Protein AF-A0A3A4NVT9-F1 (afdb_monomer)

Foldseek 3Di:
DQDDLLLLVLLLLLLLLLLQLLPQDDPCNLVVPSLVSNLVSCVVQPPQLSVLSVLLNVLVVVDDSVRSNVLSCQQDPDPPDHLQPQFQCLQPPPVNDRCDPLLVVLQVLCVVVVDHDDPPDPHGSRGNSNLSNVLSVLSVQLSVCVVVVNVVSNLVSLVSSLVSLVPRPVVCLVVSLVSQVVRDPRSNSNSSSSSVNSNSVSSSVVSCVVNPDDPDDPDPDDD

Structure (mmCIF, N/CA/C/O backbone):
data_AF-A0A3A4NVT9-F1
#
_entry.id   AF-A0A3A4NVT9-F1
#
loop_
_atom_site.group_PDB
_atom_site.id
_atom_site.type_symbol
_atom_site.label_atom_id
_atom_site.label_alt_id
_atom_site.label_comp_id
_atom_site.label_asym_id
_atom_site.label_entity_id
_atom_site.label_seq_id
_atom_site.pdbx_PDB_ins_code
_atom_site.Cartn_x
_atom_site.Cartn_y
_atom_site.Cartn_z
_atom_site.occupancy
_atom_site.B_iso_or_equiv
_atom_site.auth_seq_id
_atom_site.auth_comp_id
_atom_site.auth_asym_id
_atom_site.auth_atom_id
_atom_site.pdbx_PDB_model_num
ATOM 1 N N . MET A 1 1 ? -9.764 11.488 23.195 1.00 44.78 1 MET A N 1
ATOM 2 C CA . MET A 1 1 ? -8.827 11.863 22.120 1.00 44.78 1 MET A CA 1
ATOM 3 C C . MET A 1 1 ? -9.630 11.821 20.834 1.00 44.78 1 MET A C 1
ATOM 5 O O . MET A 1 1 ? -10.075 10.748 20.455 1.00 44.78 1 MET A O 1
ATOM 9 N N . THR A 1 2 ? -10.000 12.980 20.296 1.00 48.31 2 THR A N 1
ATOM 10 C CA . THR A 1 2 ? -10.946 13.082 19.176 1.00 48.31 2 THR A CA 1
ATOM 11 C C . THR A 1 2 ? -10.219 12.688 17.898 1.00 48.31 2 THR A C 1
ATOM 13 O O . THR A 1 2 ? -9.200 13.296 17.579 1.00 48.31 2 THR A O 1
ATOM 16 N N . GLN A 1 3 ? -10.683 11.650 17.205 1.00 56.09 3 GLN A N 1
ATOM 17 C CA . GLN A 1 3 ? -10.125 11.312 15.900 1.00 56.09 3 GLN A CA 1
ATOM 18 C C . GLN A 1 3 ? -10.516 12.405 14.909 1.00 56.09 3 GLN A C 1
ATOM 20 O O . GLN A 1 3 ? -11.696 12.725 14.788 1.00 56.09 3 GLN A O 1
ATOM 25 N N . ASP A 1 4 ? -9.520 13.018 14.273 1.00 64.81 4 ASP A N 1
ATOM 26 C CA . ASP A 1 4 ? -9.722 14.071 13.284 1.00 64.81 4 ASP A CA 1
ATOM 27 C C . ASP A 1 4 ? -10.373 13.463 12.028 1.00 64.81 4 ASP A C 1
ATOM 29 O O . ASP A 1 4 ? -9.726 12.654 11.352 1.00 64.81 4 ASP A O 1
ATOM 33 N N . PRO A 1 5 ? -11.633 13.815 11.702 1.00 60.84 5 PRO A N 1
ATOM 34 C CA . PRO A 1 5 ? -12.338 13.253 10.553 1.00 60.84 5 PRO A CA 1
ATOM 35 C C . PRO A 1 5 ? -11.595 13.481 9.233 1.00 60.84 5 PRO A C 1
ATOM 37 O O . PRO A 1 5 ? -11.700 12.649 8.333 1.00 60.84 5 PRO A O 1
ATOM 40 N N . SER A 1 6 ? -10.814 14.566 9.127 1.00 71.06 6 SER A N 1
ATOM 41 C CA . SER A 1 6 ? -10.012 14.854 7.936 1.00 71.06 6 SER A CA 1
ATOM 42 C C . SER A 1 6 ? -8.910 13.810 7.742 1.00 71.06 6 SER A C 1
ATOM 44 O O . SER A 1 6 ? -8.786 13.251 6.658 1.00 71.06 6 SER A O 1
ATOM 46 N N . ARG A 1 7 ? -8.196 13.422 8.808 1.00 78.81 7 ARG A N 1
ATOM 47 C CA . ARG A 1 7 ? -7.140 12.400 8.730 1.00 78.81 7 ARG A CA 1
ATOM 48 C C . ARG A 1 7 ? -7.671 11.025 8.342 1.00 78.81 7 ARG A C 1
ATOM 50 O O . ARG A 1 7 ? -6.964 10.292 7.662 1.00 78.81 7 ARG A O 1
ATOM 57 N N . VAL A 1 8 ? -8.890 10.656 8.747 1.00 75.69 8 VAL A N 1
ATOM 58 C CA . VAL A 1 8 ? -9.460 9.347 8.373 1.00 75.69 8 VAL A CA 1
ATOM 59 C C . VAL A 1 8 ? -9.773 9.286 6.873 1.00 75.69 8 VAL A C 1
ATOM 61 O O . VAL A 1 8 ? -9.453 8.280 6.248 1.00 75.69 8 VAL A O 1
ATOM 64 N N . VAL A 1 9 ? -10.309 10.369 6.288 1.00 78.50 9 VAL A N 1
ATOM 65 C CA . VAL A 1 9 ? -10.514 10.489 4.826 1.00 78.50 9 VAL A CA 1
ATOM 66 C C . VA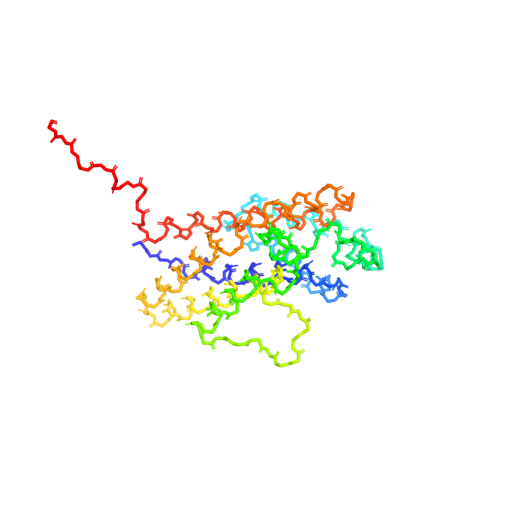L A 1 9 ? -9.193 10.308 4.085 1.00 78.50 9 VAL A C 1
ATOM 68 O O . VAL A 1 9 ? -9.096 9.488 3.180 1.00 78.50 9 VAL A O 1
ATOM 71 N N . LEU A 1 10 ? -8.154 11.034 4.509 1.00 87.06 10 LEU A N 1
ATOM 72 C CA . LEU A 1 10 ? -6.854 10.993 3.840 1.00 87.06 10 LEU A CA 1
ATOM 73 C C . LEU A 1 10 ? -6.255 9.572 3.842 1.00 87.06 10 LEU A C 1
ATOM 75 O O . LEU A 1 10 ? -5.596 9.183 2.882 1.00 87.06 10 LEU A O 1
ATOM 79 N N . ARG A 1 11 ? -6.485 8.784 4.905 1.00 93.69 11 ARG A N 1
ATOM 80 C CA . ARG A 1 11 ? -5.974 7.405 5.019 1.00 93.69 11 ARG A CA 1
ATOM 81 C C . ARG A 1 11 ? -6.652 6.442 4.048 1.00 93.69 11 ARG A C 1
ATOM 83 O O . ARG A 1 11 ? -5.971 5.629 3.430 1.00 93.69 11 ARG A O 1
ATOM 90 N N . GLU A 1 12 ? -7.975 6.539 3.909 1.00 94.19 12 GLU A N 1
ATOM 91 C CA . GLU A 1 12 ? -8.747 5.758 2.933 1.00 94.19 12 GLU A CA 1
ATOM 92 C C . GLU A 1 12 ? -8.170 5.929 1.520 1.00 94.19 12 GLU A C 1
ATOM 94 O O . GLU A 1 12 ? -7.848 4.937 0.857 1.00 94.19 12 GLU A O 1
ATOM 99 N N . ASP A 1 13 ? -7.982 7.179 1.090 1.00 94.75 13 ASP A N 1
ATOM 100 C CA . ASP A 1 13 ? -7.471 7.492 -0.244 1.00 94.75 13 ASP A CA 1
ATOM 101 C C . ASP A 1 13 ? -5.995 7.122 -0.421 1.00 94.75 13 ASP A C 1
ATOM 103 O O . ASP A 1 13 ? -5.623 6.606 -1.477 1.00 94.75 13 ASP A O 1
ATOM 107 N N . ALA A 1 14 ? -5.156 7.310 0.603 1.00 97.06 14 ALA A N 1
ATOM 108 C CA . ALA A 1 14 ? -3.750 6.915 0.544 1.00 97.06 14 ALA A CA 1
ATOM 109 C C . ALA A 1 14 ? -3.594 5.406 0.286 1.00 97.06 14 ALA A C 1
ATOM 111 O O . ALA A 1 14 ? -2.841 5.009 -0.603 1.00 97.06 14 ALA A O 1
ATOM 112 N N . TYR A 1 15 ? -4.349 4.561 0.998 1.00 98.19 15 TYR A N 1
ATOM 113 C CA . TYR A 1 15 ? -4.339 3.113 0.768 1.00 98.19 15 TYR A CA 1
ATOM 114 C C . TYR A 1 15 ? -4.824 2.730 -0.632 1.00 98.19 15 TYR A C 1
ATOM 116 O O . TYR A 1 15 ? -4.198 1.899 -1.291 1.00 98.19 15 TYR A O 1
ATOM 124 N N . ARG A 1 16 ? -5.901 3.362 -1.110 1.00 96.81 16 ARG A N 1
ATOM 125 C CA . ARG A 1 16 ? -6.466 3.103 -2.442 1.00 96.81 16 ARG A CA 1
ATOM 126 C C . ARG A 1 16 ? -5.485 3.457 -3.561 1.00 96.81 16 ARG A C 1
ATOM 128 O O . ARG A 1 16 ? -5.310 2.683 -4.497 1.00 96.81 16 ARG A O 1
ATOM 135 N N . LEU A 1 17 ? -4.831 4.614 -3.465 1.00 97.12 17 LEU A N 1
ATOM 136 C CA . LEU A 1 17 ? -3.854 5.053 -4.463 1.00 97.12 17 LEU A CA 1
ATOM 137 C C . LEU A 1 17 ? -2.575 4.207 -4.425 1.00 97.12 17 LEU A C 1
ATOM 139 O O . LEU A 1 17 ? -2.020 3.905 -5.479 1.00 97.12 17 LEU A O 1
ATOM 143 N N . LEU A 1 18 ? -2.131 3.769 -3.242 1.00 98.06 18 LEU A N 1
ATOM 144 C CA . LEU A 1 18 ? -1.020 2.820 -3.131 1.00 98.06 18 LEU A CA 1
ATOM 145 C C . LEU A 1 18 ? -1.357 1.472 -3.772 1.00 98.06 18 LEU A C 1
ATOM 147 O O . LEU A 1 18 ? -0.526 0.937 -4.501 1.00 98.06 18 LEU A O 1
ATOM 151 N N . ALA A 1 19 ? -2.566 0.944 -3.555 1.00 97.56 19 ALA A N 1
ATOM 152 C CA . ALA A 1 19 ? -3.006 -0.301 -4.183 1.00 97.56 19 ALA A CA 1
ATOM 153 C C . ALA A 1 19 ? -2.945 -0.220 -5.716 1.00 97.56 19 ALA A C 1
ATOM 155 O O . ALA A 1 19 ? -2.382 -1.108 -6.359 1.00 97.56 19 ALA A O 1
ATOM 156 N N . ALA A 1 20 ? -3.423 0.890 -6.289 1.00 96.00 20 ALA A N 1
ATOM 157 C CA . ALA A 1 20 ? -3.390 1.134 -7.731 1.00 96.00 20 ALA A CA 1
ATOM 158 C C . ALA A 1 20 ? -1.972 1.057 -8.331 1.00 96.00 20 ALA A C 1
ATOM 160 O O . ALA A 1 20 ? -1.812 0.657 -9.480 1.00 96.00 20 ALA A O 1
ATOM 161 N N . CYS A 1 21 ? -0.935 1.381 -7.552 1.00 96.06 21 CYS A N 1
ATOM 162 C CA . CYS A 1 21 ? 0.456 1.354 -8.010 1.00 96.06 21 CYS A CA 1
ATOM 163 C C . CYS A 1 21 ? 1.048 -0.061 -8.144 1.00 96.06 21 CYS A C 1
ATOM 165 O O . CYS A 1 21 ? 2.128 -0.208 -8.721 1.00 96.06 21 CYS A O 1
ATOM 167 N N . PHE A 1 22 ? 0.386 -1.089 -7.599 1.00 96.50 22 PHE A N 1
ATOM 168 C CA . PHE A 1 22 ? 0.844 -2.482 -7.670 1.00 96.50 22 PHE A CA 1
ATOM 169 C C . PHE A 1 22 ? 0.132 -3.316 -8.741 1.00 96.50 22 PHE A C 1
ATOM 171 O O . PHE A 1 22 ? 0.607 -4.403 -9.074 1.00 96.50 22 PHE A O 1
ATOM 178 N N . TYR A 1 23 ? -0.948 -2.809 -9.335 1.00 94.88 23 TYR A N 1
ATOM 179 C CA . TYR A 1 23 ? -1.499 -3.377 -10.566 1.00 94.88 23 TYR A CA 1
ATOM 180 C C . TYR A 1 23 ? -0.627 -3.022 -11.781 1.00 94.88 23 TYR A C 1
ATOM 182 O O . TYR A 1 23 ? 0.228 -2.134 -11.684 1.00 94.88 23 TYR A O 1
ATOM 190 N N . PRO A 1 24 ? -0.806 -3.710 -12.929 1.00 93.88 24 PRO A N 1
ATOM 191 C CA . PRO A 1 24 ? -0.125 -3.333 -14.159 1.00 93.88 24 PRO A CA 1
ATOM 192 C C . PRO A 1 24 ? -0.311 -1.837 -14.443 1.00 93.88 24 PRO A C 1
ATOM 194 O O . PRO A 1 24 ? -1.443 -1.348 -14.377 1.00 93.88 24 PRO A O 1
ATOM 197 N N . PRO A 1 25 ? 0.774 -1.095 -14.732 1.00 92.69 25 PRO A N 1
ATOM 198 C CA . PRO A 1 25 ? 0.685 0.343 -14.917 1.00 92.69 25 PRO A CA 1
ATOM 199 C C . PRO A 1 25 ? -0.231 0.645 -16.102 1.00 92.69 25 PRO A C 1
ATOM 201 O O . PRO A 1 25 ? -0.092 0.056 -17.177 1.00 92.69 25 PRO A O 1
ATOM 204 N N . SER A 1 26 ? -1.160 1.572 -15.897 1.00 91.69 26 SER A N 1
ATOM 205 C CA . SER A 1 26 ? -2.130 1.996 -16.902 1.00 91.69 26 SER A CA 1
ATOM 206 C C . SER A 1 26 ? -1.959 3.478 -17.227 1.00 91.69 26 SER A C 1
ATOM 208 O O . SER A 1 26 ? -1.277 4.215 -16.510 1.00 91.69 26 SER A O 1
ATOM 210 N N . GLN A 1 27 ? -2.560 3.926 -18.327 1.00 89.69 27 GLN A N 1
ATOM 211 C CA . GLN A 1 27 ? -2.509 5.332 -18.725 1.00 89.69 27 GLN A CA 1
ATOM 212 C C . GLN A 1 27 ? -3.254 6.221 -17.714 1.00 89.69 27 GLN A C 1
ATOM 214 O O . GLN A 1 27 ? -2.789 7.314 -17.388 1.00 89.69 27 GLN A O 1
ATOM 219 N N . GLU A 1 28 ? -4.346 5.708 -17.146 1.00 90.81 28 GLU A N 1
ATOM 220 C CA . GLU A 1 28 ? -5.178 6.387 -16.152 1.00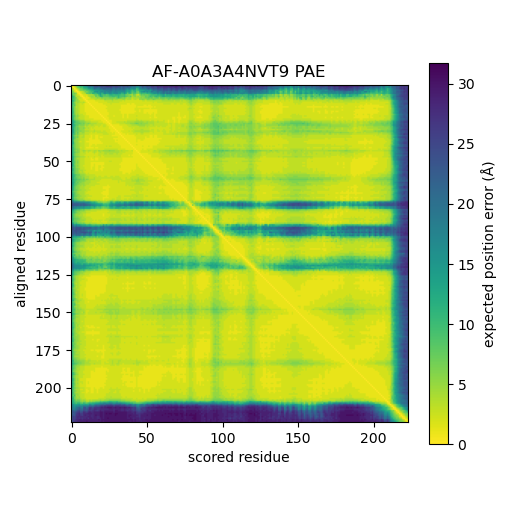 90.81 28 GLU A CA 1
ATOM 221 C C . GLU A 1 28 ? -4.381 6.759 -14.894 1.00 90.81 28 GLU A C 1
ATOM 223 O O . GLU A 1 28 ? -4.528 7.873 -14.395 1.00 90.81 28 GLU A O 1
ATOM 228 N N . LEU A 1 29 ? -3.462 5.895 -14.435 1.00 90.50 29 LEU A N 1
ATOM 229 C CA . LEU A 1 29 ? -2.603 6.165 -13.270 1.00 90.50 29 LEU A CA 1
ATOM 230 C C . LEU A 1 29 ? -1.839 7.499 -13.398 1.00 90.50 29 LEU A C 1
ATOM 232 O O . LEU A 1 29 ? -1.610 8.197 -12.404 1.00 90.50 29 LEU A O 1
ATOM 236 N N . PHE A 1 30 ? -1.448 7.858 -14.624 1.00 90.81 30 PHE A N 1
ATOM 237 C CA . PHE A 1 30 ? -0.705 9.081 -14.924 1.00 90.81 30 PHE A CA 1
ATOM 238 C C . PHE A 1 30 ? -1.627 10.247 -15.284 1.00 90.81 30 PHE A C 1
ATOM 240 O O . PHE A 1 30 ? -1.441 11.351 -14.769 1.00 90.81 30 PHE A O 1
ATOM 247 N N . GLU A 1 31 ? -2.635 10.018 -16.129 1.00 90.31 31 GLU A N 1
ATOM 248 C CA . GLU A 1 31 ? -3.565 11.066 -16.572 1.00 90.31 31 GLU A CA 1
ATOM 249 C C . GLU A 1 31 ? -4.409 11.627 -15.425 1.00 90.31 31 GLU A C 1
ATOM 251 O O . GLU A 1 31 ? -4.610 12.841 -15.339 1.00 90.31 31 GLU A O 1
ATOM 256 N N . GLU A 1 32 ? -4.832 10.774 -14.491 1.00 92.31 32 GLU A N 1
ATOM 257 C CA . GLU A 1 32 ? -5.579 11.184 -13.298 1.00 92.31 32 GLU A CA 1
ATOM 258 C C . GLU A 1 32 ? -4.678 11.751 -12.191 1.00 92.31 32 GLU A C 1
ATOM 260 O O . GLU A 1 32 ? -5.159 12.135 -11.124 1.00 92.31 32 GLU A O 1
ATOM 265 N N . ARG A 1 33 ? -3.363 11.846 -12.439 1.00 93.94 33 ARG A N 1
ATOM 266 C CA . ARG A 1 33 ? -2.368 12.365 -11.490 1.00 93.94 33 ARG A CA 1
ATOM 267 C C . ARG A 1 33 ? -2.432 11.657 -10.132 1.00 93.94 33 ARG A C 1
ATOM 269 O O . ARG A 1 33 ? -2.255 12.295 -9.091 1.00 93.94 33 ARG A O 1
ATOM 276 N N . CYS A 1 34 ? -2.635 10.338 -10.135 1.00 94.44 34 CYS A N 1
ATOM 277 C CA . CYS A 1 34 ? -2.786 9.541 -8.917 1.00 94.44 34 CYS A CA 1
ATOM 278 C C . CYS A 1 34 ? -1.570 9.650 -7.983 1.00 94.44 34 CYS A C 1
ATOM 280 O O . CYS A 1 34 ? -1.737 9.769 -6.774 1.00 94.44 34 CYS A O 1
ATOM 282 N N . LEU A 1 35 ? -0.349 9.653 -8.530 1.00 95.31 35 LEU A N 1
ATOM 283 C CA . LEU A 1 35 ? 0.887 9.745 -7.740 1.00 95.31 35 LEU A CA 1
ATOM 284 C C . LEU A 1 35 ? 1.128 11.136 -7.134 1.00 95.31 35 LEU A C 1
ATOM 286 O O . LEU A 1 35 ? 1.409 11.206 -5.937 1.00 95.31 35 LEU A O 1
ATOM 290 N N . PRO A 1 36 ? 0.973 12.248 -7.884 1.00 96.62 36 PRO A N 1
ATOM 291 C CA . PRO A 1 36 ? 0.924 13.576 -7.280 1.00 96.62 36 PRO A CA 1
ATOM 292 C C . PRO A 1 36 ? -0.147 13.704 -6.191 1.00 96.62 36 PRO A C 1
ATOM 294 O O . PRO A 1 36 ? 0.150 14.208 -5.114 1.00 96.62 36 PRO A O 1
ATOM 297 N N . ALA A 1 37 ? -1.360 13.192 -6.428 1.00 96.00 37 ALA A N 1
ATOM 298 C CA . ALA A 1 37 ? -2.424 13.216 -5.427 1.00 96.00 37 ALA A CA 1
ATOM 299 C C . ALA A 1 37 ? -2.043 12.417 -4.170 1.00 96.00 37 ALA A C 1
ATOM 301 O O . ALA A 1 37 ? -2.240 12.894 -3.056 1.00 96.00 37 ALA A O 1
ATOM 302 N N . LEU A 1 38 ? -1.438 11.235 -4.332 1.00 96.88 38 LEU A N 1
ATOM 303 C CA . LEU A 1 38 ? -0.911 10.447 -3.218 1.00 96.88 38 LEU A CA 1
ATOM 304 C C . LEU A 1 38 ? 0.139 11.235 -2.426 1.00 96.88 38 LEU A C 1
ATOM 306 O O . LEU A 1 38 ? 0.092 11.239 -1.199 1.00 96.88 38 LEU A O 1
ATOM 310 N N . ALA A 1 39 ? 1.064 11.916 -3.103 1.00 97.25 39 ALA A N 1
ATOM 311 C CA . ALA A 1 39 ? 2.065 12.739 -2.435 1.00 97.25 39 ALA A CA 1
ATOM 312 C C . ALA A 1 39 ? 1.430 13.859 -1.600 1.00 97.25 39 ALA A C 1
ATOM 314 O O . ALA A 1 39 ? 1.791 14.002 -0.434 1.00 97.25 39 ALA A O 1
ATOM 315 N N . ASP A 1 40 ? 0.463 14.587 -2.164 1.00 95.31 40 ASP A N 1
ATOM 316 C CA . ASP A 1 40 ? -0.242 15.675 -1.477 1.00 95.31 40 ASP A CA 1
ATOM 317 C C . ASP A 1 40 ? -0.995 15.167 -0.235 1.00 95.31 40 ASP A C 1
ATOM 319 O O . ASP A 1 40 ? -0.901 15.762 0.838 1.00 95.31 40 ASP A O 1
ATOM 323 N N . LEU A 1 41 ? -1.692 14.028 -0.343 1.00 94.00 41 LEU A N 1
ATOM 324 C CA . LEU A 1 41 ? -2.378 13.390 0.790 1.00 94.00 41 LEU A CA 1
ATOM 325 C C . LEU A 1 41 ? -1.397 12.982 1.899 1.00 94.00 41 LEU A C 1
ATOM 327 O O . LEU A 1 41 ? -1.708 13.068 3.090 1.00 94.00 41 LEU A O 1
ATOM 331 N N . LEU A 1 42 ? -0.215 12.504 1.508 1.00 95.94 42 LEU A N 1
ATOM 332 C CA . LEU A 1 42 ? 0.794 12.010 2.433 1.00 95.94 42 LEU A CA 1
ATOM 333 C C . LEU A 1 42 ? 1.560 13.120 3.157 1.00 95.94 42 LEU A C 1
ATOM 335 O O . LEU A 1 42 ? 2.148 12.815 4.192 1.00 95.94 42 LEU A O 1
ATOM 339 N N . GLU A 1 43 ? 1.546 14.373 2.693 1.00 94.19 43 GLU A N 1
ATOM 340 C CA . GLU A 1 43 ? 2.226 15.486 3.384 1.00 94.19 43 GLU A CA 1
ATOM 341 C C . GLU A 1 43 ? 1.778 15.602 4.845 1.00 94.19 43 GLU A C 1
ATOM 343 O O . GLU A 1 43 ? 2.600 15.701 5.755 1.00 94.19 43 GLU A O 1
ATOM 348 N N . ASP A 1 44 ? 0.469 15.509 5.082 1.00 87.12 44 ASP A N 1
ATOM 349 C CA . ASP A 1 44 ? -0.102 15.628 6.423 1.00 87.12 44 ASP A CA 1
ATOM 350 C C . ASP A 1 44 ? -0.096 14.295 7.187 1.00 87.12 44 ASP A C 1
ATOM 352 O O . ASP A 1 44 ? -0.105 14.263 8.428 1.00 87.12 44 ASP A O 1
ATOM 356 N N . LEU A 1 45 ? -0.110 13.168 6.469 1.00 89.31 45 LEU A N 1
ATOM 357 C CA . LEU A 1 45 ? -0.173 11.837 7.071 1.00 89.31 45 LEU A CA 1
ATOM 358 C C . LEU A 1 45 ? 1.202 11.297 7.468 1.00 89.31 45 LEU A C 1
ATOM 360 O O . LEU A 1 45 ? 1.368 10.848 8.604 1.00 89.31 45 LEU A O 1
ATOM 364 N N . ALA A 1 46 ? 2.152 11.328 6.537 1.00 94.69 46 ALA A N 1
ATOM 365 C CA . ALA A 1 46 ? 3.486 10.751 6.640 1.00 94.69 46 ALA A CA 1
ATOM 366 C C . ALA A 1 46 ? 4.457 11.456 5.659 1.00 94.69 46 ALA A C 1
ATOM 368 O O . ALA A 1 46 ? 4.686 10.947 4.557 1.00 94.69 46 ALA A O 1
ATOM 369 N N . PRO A 1 47 ? 5.086 12.584 6.053 1.00 94.19 47 PRO A N 1
ATOM 370 C CA . PRO A 1 47 ? 5.952 13.383 5.174 1.00 94.19 47 PRO A CA 1
ATOM 371 C C . PRO A 1 47 ? 7.095 12.600 4.510 1.00 94.19 47 PRO A C 1
ATOM 373 O O . PRO A 1 47 ? 7.473 12.865 3.367 1.00 94.19 47 PRO A O 1
ATOM 376 N N . ASP A 1 48 ? 7.650 11.604 5.208 1.00 94.81 48 ASP A N 1
ATOM 377 C CA . ASP A 1 48 ? 8.687 10.741 4.639 1.00 94.81 48 ASP A CA 1
ATOM 378 C C . ASP A 1 48 ? 8.153 9.859 3.504 1.00 94.81 48 ASP A C 1
ATOM 380 O O . ASP A 1 48 ? 8.843 9.682 2.501 1.00 94.81 48 ASP A O 1
ATOM 384 N N . ALA A 1 49 ? 6.918 9.359 3.614 1.00 97.56 49 ALA A N 1
ATOM 385 C CA . ALA A 1 49 ? 6.262 8.631 2.531 1.00 97.56 49 ALA A CA 1
ATOM 386 C C . ALA A 1 49 ? 5.886 9.576 1.377 1.00 97.56 49 ALA A C 1
ATOM 388 O O . ALA A 1 49 ? 6.065 9.212 0.217 1.00 97.56 49 ALA A O 1
ATOM 389 N N . ALA A 1 50 ? 5.465 10.811 1.684 1.00 97.88 50 ALA A N 1
ATOM 390 C CA . ALA A 1 50 ? 5.163 11.833 0.680 1.00 97.88 50 ALA A CA 1
ATOM 391 C C . ALA A 1 50 ? 6.358 12.099 -0.244 1.00 97.88 50 ALA A C 1
ATOM 393 O O . ALA A 1 50 ? 6.198 12.165 -1.461 1.00 97.88 50 ALA A O 1
ATOM 394 N N . ARG A 1 51 ? 7.580 12.170 0.309 1.00 98.12 51 ARG A N 1
ATOM 395 C CA . ARG A 1 51 ? 8.811 12.296 -0.492 1.00 98.12 51 ARG A CA 1
ATOM 396 C C . ARG A 1 51 ? 8.934 11.169 -1.521 1.00 98.12 51 ARG A C 1
ATOM 398 O O . ARG A 1 51 ? 9.156 11.452 -2.692 1.00 98.12 51 ARG A O 1
ATOM 405 N N . HIS A 1 52 ? 8.735 9.922 -1.101 1.00 98.38 52 HIS A N 1
ATOM 406 C CA . HIS A 1 52 ? 8.807 8.770 -1.999 1.00 98.38 52 HIS A CA 1
ATOM 407 C C . HIS A 1 52 ? 7.690 8.776 -3.054 1.00 98.38 52 HIS A C 1
ATOM 409 O O . HIS A 1 52 ? 7.946 8.441 -4.207 1.00 98.38 52 HIS A O 1
ATOM 415 N N . ALA A 1 53 ? 6.477 9.215 -2.710 1.00 98.12 53 ALA A N 1
ATOM 416 C CA . ALA A 1 53 ? 5.408 9.399 -3.692 1.00 98.12 53 ALA A CA 1
ATOM 417 C C . ALA A 1 53 ? 5.760 10.471 -4.744 1.00 98.12 53 ALA A C 1
ATOM 419 O O . ALA A 1 53 ? 5.508 10.262 -5.931 1.00 98.12 53 ALA A O 1
ATOM 420 N N . ARG A 1 54 ? 6.405 11.581 -4.345 1.00 98.38 54 ARG A N 1
ATOM 421 C CA . ARG A 1 54 ? 6.909 12.602 -5.288 1.00 98.38 54 ARG A CA 1
ATOM 422 C C . ARG A 1 54 ? 8.005 12.043 -6.199 1.00 98.38 54 ARG A C 1
ATOM 424 O O . ARG A 1 54 ? 7.973 12.297 -7.401 1.00 98.38 54 ARG A O 1
ATOM 431 N N . ASP A 1 55 ? 8.928 11.254 -5.651 1.00 98.25 55 ASP A N 1
ATOM 432 C CA . ASP A 1 55 ? 9.978 10.593 -6.436 1.00 98.25 55 ASP A CA 1
ATOM 433 C C . ASP A 1 55 ? 9.374 9.617 -7.462 1.00 98.25 55 ASP A C 1
ATOM 435 O O . ASP A 1 55 ? 9.786 9.606 -8.623 1.00 98.25 55 ASP A O 1
ATOM 439 N N . ALA A 1 56 ? 8.351 8.850 -7.067 1.00 97.75 56 ALA A N 1
ATOM 440 C CA . ALA A 1 56 ? 7.626 7.953 -7.963 1.00 97.75 56 ALA A CA 1
ATOM 441 C C . ALA A 1 56 ? 6.875 8.717 -9.063 1.00 97.75 56 ALA A C 1
ATOM 443 O O . ALA A 1 56 ? 6.952 8.329 -10.227 1.00 97.75 56 ALA A O 1
ATOM 444 N N . ALA A 1 57 ? 6.195 9.818 -8.722 1.00 97.00 57 ALA A N 1
ATOM 445 C CA . ALA A 1 57 ? 5.525 10.678 -9.697 1.00 97.00 57 ALA A CA 1
ATOM 446 C C . ALA A 1 57 ? 6.517 11.203 -10.745 1.00 97.00 57 ALA A C 1
ATOM 448 O O . ALA A 1 57 ? 6.295 11.044 -11.944 1.00 97.00 57 ALA A O 1
ATOM 449 N N . HIS A 1 58 ? 7.650 11.750 -10.294 1.00 97.25 58 HIS A N 1
ATOM 450 C CA . HIS A 1 58 ? 8.681 12.270 -11.185 1.00 97.25 58 HIS A CA 1
ATOM 451 C C . HIS A 1 58 ? 9.279 11.174 -12.075 1.00 97.25 58 HIS A C 1
ATOM 453 O O . HIS A 1 58 ? 9.389 11.354 -13.285 1.00 97.25 58 HIS A O 1
ATOM 459 N N . ALA A 1 59 ? 9.632 10.022 -11.501 1.00 96.81 59 ALA A N 1
ATOM 460 C CA . ALA A 1 59 ? 10.164 8.896 -12.262 1.00 96.81 59 ALA A CA 1
ATOM 461 C C . ALA A 1 59 ? 9.160 8.367 -13.297 1.00 96.81 59 ALA A C 1
ATOM 463 O O . ALA A 1 59 ? 9.552 8.023 -14.410 1.00 96.81 59 ALA A O 1
ATOM 464 N N . GLY A 1 60 ? 7.875 8.334 -12.940 1.00 94.44 60 GLY A N 1
ATOM 465 C CA . GLY A 1 60 ? 6.787 7.914 -13.816 1.00 94.44 60 GLY A CA 1
ATOM 466 C C . GLY A 1 60 ? 6.621 8.820 -15.034 1.00 94.44 60 GLY A C 1
ATOM 467 O O . GLY A 1 60 ? 6.492 8.320 -16.144 1.00 94.44 60 GLY A O 1
ATOM 468 N N . GLU A 1 61 ? 6.718 10.141 -14.855 1.00 93.06 61 GLU A N 1
ATOM 469 C CA . GLU A 1 61 ? 6.665 11.116 -15.957 1.00 93.06 61 GLU A CA 1
ATOM 470 C C . GLU A 1 61 ? 7.847 10.999 -16.934 1.00 93.06 61 GLU A C 1
ATOM 472 O O . GLU A 1 61 ? 7.730 11.377 -18.099 1.00 93.06 61 GLU A O 1
ATOM 477 N N . GLN A 1 62 ? 8.997 10.502 -16.468 1.00 93.94 62 GLN A N 1
ATOM 478 C CA . GLN A 1 62 ? 10.191 10.310 -17.298 1.00 93.94 62 GLN A CA 1
ATOM 479 C C . GLN A 1 62 ? 10.243 8.932 -17.978 1.00 93.94 62 GLN A C 1
ATOM 481 O O . GLN A 1 62 ? 11.083 8.715 -18.854 1.00 93.94 62 GLN A O 1
ATOM 486 N N . ALA A 1 63 ? 9.378 7.998 -17.583 1.00 93.81 63 ALA A N 1
ATOM 487 C CA . ALA A 1 63 ? 9.335 6.641 -18.110 1.00 93.81 63 ALA A CA 1
ATOM 488 C C . ALA A 1 63 ? 8.220 6.483 -19.155 1.00 93.81 63 ALA A C 1
ATOM 490 O O . ALA A 1 63 ? 7.189 7.149 -19.105 1.00 93.81 63 ALA A O 1
ATOM 491 N N . SER A 1 64 ? 8.399 5.568 -20.112 1.00 95.38 64 SER A N 1
ATOM 492 C CA . SER A 1 64 ? 7.297 5.174 -20.995 1.00 95.38 64 SER A CA 1
ATOM 493 C C . SER A 1 64 ? 6.417 4.131 -20.307 1.00 95.38 64 SER A C 1
ATOM 495 O O . SER A 1 64 ? 6.923 3.284 -19.566 1.00 95.38 64 SER A O 1
ATOM 497 N N . LEU A 1 65 ? 5.115 4.128 -20.609 1.00 95.12 65 LEU A N 1
ATOM 498 C CA . LEU A 1 65 ? 4.185 3.116 -20.094 1.00 95.12 65 LEU A CA 1
ATOM 499 C C . LEU A 1 65 ? 4.654 1.688 -20.416 1.00 95.12 65 LEU A C 1
ATOM 501 O O . LEU A 1 65 ? 4.589 0.806 -19.568 1.00 95.12 65 LEU A O 1
ATOM 505 N N . GLU A 1 66 ? 5.202 1.483 -21.617 1.00 95.81 66 GLU A N 1
ATOM 506 C CA . GLU A 1 66 ? 5.793 0.208 -22.032 1.00 95.81 66 GLU A CA 1
ATOM 507 C C . GLU A 1 66 ? 6.972 -0.197 -21.135 1.00 95.81 66 GLU A C 1
ATOM 509 O O . GLU A 1 66 ? 7.025 -1.336 -20.678 1.00 95.81 66 GLU A O 1
ATOM 514 N N . SER A 1 67 ? 7.888 0.730 -20.826 1.00 95.44 67 SER A N 1
ATOM 515 C CA . SER A 1 67 ? 9.029 0.434 -19.949 1.00 95.44 67 SER A CA 1
ATOM 516 C C . SER A 1 67 ? 8.589 0.060 -18.532 1.00 95.44 67 SER A C 1
ATOM 518 O O . SER A 1 67 ? 9.128 -0.879 -17.950 1.00 95.44 67 SER A O 1
ATOM 520 N N . LEU A 1 68 ? 7.562 0.733 -18.003 1.00 96.56 68 LEU A N 1
ATOM 521 C CA . LEU A 1 68 ? 6.994 0.410 -16.697 1.00 96.56 68 LEU A CA 1
ATOM 522 C C . LEU A 1 68 ? 6.263 -0.933 -16.715 1.00 96.56 68 LEU A C 1
ATOM 524 O O . LEU A 1 68 ? 6.403 -1.697 -15.770 1.00 96.56 68 LEU A O 1
ATOM 528 N N . ALA A 1 69 ? 5.531 -1.256 -17.783 1.00 95.69 69 ALA A N 1
ATOM 529 C CA . ALA A 1 69 ? 4.846 -2.540 -17.916 1.00 95.69 69 ALA A CA 1
ATOM 530 C C . ALA A 1 69 ? 5.831 -3.717 -18.009 1.00 95.69 69 ALA A C 1
ATOM 532 O O . ALA A 1 69 ? 5.604 -4.761 -17.396 1.00 95.69 69 ALA A O 1
ATOM 533 N N . VAL A 1 70 ? 6.946 -3.547 -18.728 1.00 94.56 70 VAL A N 1
ATOM 534 C CA . VAL A 1 70 ? 8.029 -4.544 -18.772 1.00 94.56 70 VAL A CA 1
ATOM 535 C C . VAL A 1 70 ? 8.623 -4.752 -17.382 1.00 94.56 70 VAL A C 1
ATOM 537 O O . VAL A 1 70 ? 8.810 -5.892 -16.957 1.00 94.56 70 VAL A O 1
ATOM 540 N N . GLU A 1 71 ? 8.880 -3.666 -16.659 1.00 95.31 71 GLU A N 1
ATOM 541 C CA . GLU A 1 71 ? 9.438 -3.735 -15.313 1.00 95.31 71 GLU A CA 1
ATOM 542 C C . GLU A 1 71 ? 8.452 -4.342 -14.300 1.00 95.31 71 GLU A C 1
ATOM 544 O O . GLU A 1 71 ? 8.845 -5.166 -13.476 1.00 95.31 71 GLU A O 1
ATOM 549 N N . HIS A 1 72 ? 7.159 -4.013 -14.404 1.00 95.81 72 HIS A N 1
ATOM 550 C CA . HIS A 1 72 ? 6.084 -4.640 -13.627 1.00 95.81 72 HIS A CA 1
ATOM 551 C C . HIS A 1 72 ? 6.076 -6.152 -13.832 1.00 95.81 72 HIS A C 1
ATOM 553 O O . HIS A 1 72 ? 6.119 -6.915 -12.868 1.00 95.81 72 HIS A O 1
ATOM 559 N N . ALA A 1 73 ? 6.095 -6.587 -15.094 1.00 93.75 73 ALA A N 1
ATOM 560 C CA . ALA A 1 73 ? 6.101 -7.999 -15.436 1.00 93.75 73 ALA A CA 1
ATOM 561 C C . ALA A 1 73 ? 7.367 -8.702 -14.928 1.00 93.75 73 ALA A C 1
ATOM 563 O O . ALA A 1 73 ? 7.275 -9.818 -14.423 1.00 93.75 73 ALA A O 1
ATOM 564 N N . HIS A 1 74 ? 8.536 -8.062 -15.021 1.00 92.81 74 HIS A N 1
ATOM 565 C CA . HIS A 1 74 ? 9.795 -8.582 -14.472 1.00 92.81 74 HIS A CA 1
ATOM 566 C C . 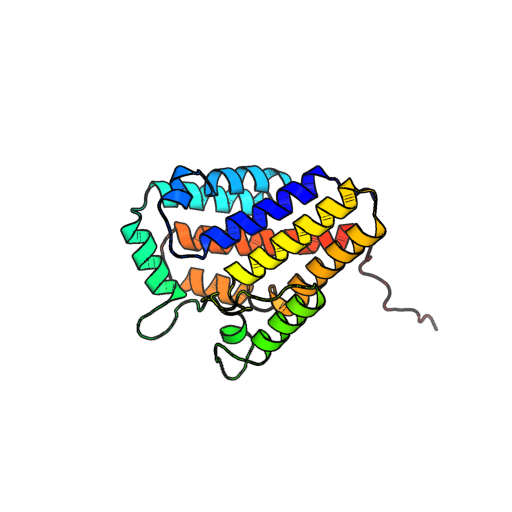HIS A 1 74 ? 9.728 -8.775 -12.951 1.00 92.81 74 HIS A C 1
ATOM 568 O O . HIS A 1 74 ? 10.121 -9.826 -12.443 1.00 92.81 74 HIS A O 1
ATOM 574 N N . LEU A 1 75 ? 9.183 -7.794 -12.228 1.00 94.38 75 LEU A N 1
ATOM 575 C CA . LEU A 1 75 ? 9.100 -7.826 -10.770 1.00 94.38 75 LEU A CA 1
ATOM 576 C C . LEU A 1 75 ? 8.049 -8.811 -10.246 1.00 94.38 75 LEU A C 1
ATOM 578 O O . LEU A 1 75 ? 8.353 -9.623 -9.365 1.00 94.38 75 LEU A O 1
ATOM 582 N N . PHE A 1 76 ? 6.829 -8.728 -10.780 1.00 94.31 76 PHE A N 1
ATOM 583 C CA . PHE A 1 76 ? 5.620 -9.254 -10.139 1.00 94.31 76 PHE A CA 1
ATOM 584 C C . PHE A 1 76 ? 4.936 -10.400 -10.884 1.00 94.31 76 PHE A C 1
ATOM 586 O O . PHE A 1 76 ? 4.025 -10.998 -10.319 1.00 94.31 76 PHE A O 1
ATOM 593 N N . ILE A 1 77 ? 5.357 -10.736 -12.112 1.00 88.88 77 ILE A N 1
ATOM 594 C CA . ILE A 1 77 ? 4.713 -11.792 -12.918 1.00 88.88 77 ILE A CA 1
ATOM 595 C C . ILE A 1 77 ? 5.716 -12.891 -13.296 1.00 88.88 77 ILE A C 1
ATOM 597 O O . ILE A 1 77 ? 5.534 -14.053 -12.940 1.00 88.88 77 ILE A O 1
ATOM 601 N N . GLY A 1 78 ? 6.809 -12.511 -13.963 1.00 70.88 78 GLY A N 1
ATOM 602 C CA . GLY A 1 78 ? 7.861 -13.389 -14.469 1.00 70.88 78 GLY A CA 1
ATOM 603 C C . GLY A 1 78 ? 7.375 -14.437 -15.491 1.00 70.88 78 GLY A C 1
ATOM 604 O O . GLY A 1 78 ? 6.219 -14.848 -15.496 1.00 70.88 78 GLY A O 1
ATOM 605 N N . PRO A 1 79 ? 8.259 -14.951 -16.361 1.00 57.31 79 PRO A N 1
ATOM 606 C CA . PRO A 1 79 ? 8.033 -16.255 -16.983 1.00 57.31 79 PRO A CA 1
ATOM 607 C C . PRO A 1 79 ? 8.662 -17.417 -16.187 1.00 57.31 79 PRO A C 1
ATOM 609 O O . PRO A 1 79 ? 8.364 -18.570 -16.485 1.00 57.31 79 PRO A O 1
ATOM 612 N N . PHE A 1 80 ? 9.522 -17.153 -15.186 1.00 66.12 80 PHE A N 1
ATOM 613 C CA . PHE A 1 80 ? 10.231 -18.199 -14.422 1.00 66.12 80 PHE A CA 1
ATOM 614 C C . PHE A 1 80 ? 10.123 -18.037 -12.899 1.00 66.12 80 PHE A C 1
ATOM 616 O O . PHE A 1 80 ? 9.350 -18.742 -12.256 1.00 66.12 80 PHE A O 1
ATOM 623 N N . HIS A 1 81 ? 10.908 -17.129 -12.311 1.00 71.62 81 HIS A N 1
ATOM 624 C CA . HIS A 1 81 ? 10.888 -16.835 -10.881 1.00 71.62 81 HIS A CA 1
ATOM 625 C C . HIS A 1 81 ? 10.497 -15.381 -10.669 1.00 71.62 81 HIS A C 1
ATOM 627 O O . HIS A 1 81 ? 11.120 -14.481 -11.228 1.00 71.62 81 HIS A O 1
ATOM 633 N N . LEU A 1 82 ? 9.473 -15.184 -9.847 1.00 80.38 82 LEU A N 1
ATOM 634 C CA . LEU A 1 82 ? 9.052 -13.879 -9.368 1.00 80.38 82 LEU A CA 1
ATOM 635 C C . LEU A 1 82 ? 10.175 -13.252 -8.542 1.00 80.38 82 LEU A C 1
ATOM 637 O O . LEU A 1 82 ? 10.623 -13.846 -7.558 1.00 80.38 82 LEU A O 1
ATOM 641 N N . VAL A 1 83 ? 10.625 -12.068 -8.952 1.00 90.75 83 VAL A N 1
ATOM 642 C CA . VAL A 1 83 ? 11.680 -11.318 -8.258 1.00 90.75 83 VAL A CA 1
ATOM 643 C C . VAL A 1 83 ? 11.158 -10.797 -6.922 1.00 90.75 83 VAL A C 1
ATOM 645 O O . VAL A 1 83 ? 11.802 -10.970 -5.887 1.00 90.75 83 VAL A O 1
ATOM 648 N N . ALA A 1 84 ? 9.954 -10.230 -6.938 1.00 94.81 84 ALA A N 1
ATOM 649 C CA . ALA A 1 84 ? 9.220 -9.797 -5.763 1.00 94.81 84 ALA A CA 1
ATOM 650 C C . ALA A 1 84 ? 7.773 -10.303 -5.872 1.00 94.81 84 ALA A C 1
ATOM 652 O O . ALA A 1 84 ? 6.904 -9.546 -6.287 1.00 94.81 84 ALA A O 1
ATOM 653 N N . PRO A 1 85 ? 7.492 -11.584 -5.563 1.00 93.38 85 PRO A N 1
ATOM 654 C CA . PRO A 1 85 ? 6.132 -12.115 -5.636 1.00 93.38 85 PRO A CA 1
ATOM 655 C C . PRO A 1 85 ? 5.171 -11.235 -4.825 1.00 93.38 85 PRO A C 1
ATOM 657 O O . PRO A 1 85 ? 5.410 -11.066 -3.637 1.00 93.38 85 PRO A O 1
ATOM 660 N N . PRO A 1 86 ? 4.084 -10.687 -5.381 1.00 95.50 86 PRO A N 1
ATOM 661 C CA . PRO A 1 86 ? 3.241 -9.729 -4.662 1.00 95.50 86 PRO A CA 1
ATOM 662 C C . PRO A 1 86 ? 2.260 -10.383 -3.674 1.00 95.50 86 PRO A C 1
ATOM 664 O O . PRO A 1 86 ? 1.246 -9.777 -3.353 1.00 95.50 86 PRO A O 1
ATOM 667 N N . TYR A 1 87 ? 2.549 -11.593 -3.185 1.00 94.69 87 TYR A N 1
ATOM 668 C CA . TYR A 1 87 ? 1.655 -12.407 -2.355 1.00 94.69 87 TYR A CA 1
ATOM 669 C C . TYR A 1 87 ? 2.279 -12.702 -0.989 1.00 94.69 87 TYR A C 1
ATOM 671 O O . TYR A 1 87 ? 3.396 -13.229 -0.920 1.00 94.69 87 TYR A O 1
ATOM 679 N N . GLY A 1 88 ? 1.554 -12.434 0.099 1.00 92.56 88 GLY A N 1
ATOM 680 C CA . GLY A 1 88 ? 2.040 -12.660 1.465 1.00 92.56 88 GLY A CA 1
ATOM 681 C C . GLY A 1 88 ? 2.485 -14.101 1.733 1.00 92.56 88 GLY A C 1
ATOM 682 O O . GLY A 1 88 ? 3.527 -14.332 2.357 1.00 92.56 88 GLY A O 1
ATOM 683 N N . SER A 1 89 ? 1.777 -15.084 1.181 1.00 91.25 89 SER A N 1
ATOM 684 C CA . SER A 1 89 ? 2.100 -16.513 1.297 1.00 91.25 89 SER A CA 1
ATOM 685 C C . SER A 1 89 ? 3.480 -16.895 0.765 1.00 91.25 89 SER A C 1
ATOM 687 O O . SER A 1 89 ? 4.120 -17.798 1.308 1.00 91.25 89 SER A O 1
ATOM 689 N N . MET A 1 90 ? 4.009 -16.171 -0.224 1.00 90.88 90 MET A N 1
ATOM 690 C CA . MET A 1 90 ? 5.349 -16.415 -0.773 1.00 90.88 90 MET A CA 1
ATOM 691 C C . MET A 1 90 ? 6.476 -16.051 0.204 1.00 90.88 90 MET A C 1
ATOM 693 O O . MET A 1 90 ? 7.606 -16.531 0.054 1.00 90.88 90 MET A O 1
ATOM 697 N N . TYR A 1 91 ? 6.166 -15.237 1.214 1.00 91.75 91 TYR A N 1
ATOM 698 C CA . TYR A 1 91 ? 7.093 -14.807 2.258 1.00 91.75 91 TYR A CA 1
ATOM 699 C C . TYR A 1 91 ? 6.833 -15.477 3.606 1.00 91.75 91 TYR A C 1
ATOM 701 O O . TYR A 1 91 ? 7.783 -15.711 4.353 1.00 91.75 91 TYR A O 1
ATOM 709 N N . LEU A 1 92 ? 5.568 -15.758 3.929 1.00 88.56 92 LEU A N 1
ATOM 710 C CA . LEU A 1 92 ? 5.159 -16.264 5.241 1.00 88.56 92 LEU A CA 1
ATOM 711 C C . LEU A 1 92 ? 5.127 -17.787 5.322 1.00 88.56 92 LEU A C 1
ATOM 713 O O . LEU A 1 92 ? 5.448 -18.348 6.371 1.00 88.56 92 LEU A O 1
ATOM 717 N N . ASP A 1 93 ? 4.747 -18.464 4.239 1.00 84.06 93 ASP A N 1
ATOM 718 C CA . ASP A 1 93 ? 4.519 -19.901 4.285 1.00 84.06 93 ASP A CA 1
ATOM 719 C C . ASP A 1 93 ? 5.791 -20.673 3.917 1.00 84.06 93 ASP A C 1
ATOM 721 O O . ASP A 1 93 ? 6.438 -20.435 2.897 1.00 84.06 93 ASP A O 1
ATOM 725 N N . ASN A 1 94 ? 6.129 -21.677 4.733 1.00 65.94 94 ASN A N 1
ATOM 726 C CA . ASN A 1 94 ? 7.317 -22.520 4.533 1.00 65.94 94 ASN A CA 1
ATOM 727 C C . ASN A 1 94 ? 7.320 -23.249 3.179 1.00 65.94 94 ASN A C 1
ATOM 729 O O . ASN A 1 94 ? 8.382 -23.581 2.656 1.00 65.94 94 ASN A O 1
ATOM 733 N N . ALA A 1 95 ? 6.134 -23.511 2.622 1.00 62.06 95 ALA A N 1
ATOM 734 C CA . ALA A 1 95 ? 5.973 -24.168 1.331 1.00 62.06 95 ALA A CA 1
ATOM 735 C C . ALA A 1 95 ? 6.137 -23.212 0.131 1.00 62.06 95 ALA A C 1
ATOM 737 O O . ALA A 1 95 ? 6.239 -23.703 -0.990 1.00 62.06 95 ALA A O 1
ATOM 738 N N . LYS A 1 96 ? 6.184 -21.882 0.344 1.00 60.25 96 LYS A N 1
ATOM 739 C CA . LYS A 1 96 ? 6.219 -20.841 -0.706 1.00 60.25 96 LYS A CA 1
ATOM 740 C C . LYS A 1 96 ? 5.228 -21.107 -1.848 1.00 60.25 96 LYS A C 1
ATOM 742 O O . LYS A 1 96 ? 5.587 -21.082 -3.024 1.00 60.25 96 LYS A O 1
ATOM 747 N N . THR A 1 97 ? 3.987 -21.421 -1.490 1.00 62.41 97 THR A N 1
ATOM 748 C CA . THR A 1 97 ? 2.883 -21.652 -2.430 1.00 62.41 97 THR A CA 1
ATOM 749 C C . THR A 1 97 ? 1.869 -20.522 -2.315 1.00 62.41 97 THR A C 1
ATOM 751 O O . THR A 1 97 ? 1.463 -20.208 -1.203 1.00 62.41 97 THR A O 1
ATOM 754 N N . VAL A 1 98 ? 1.399 -20.002 -3.452 1.00 57.94 98 VAL A N 1
ATOM 755 C CA . VAL A 1 98 ? 0.484 -18.842 -3.570 1.00 57.94 98 VAL A CA 1
ATOM 756 C C . VAL A 1 98 ? -0.911 -19.063 -2.940 1.00 57.94 98 VAL A C 1
ATOM 758 O O . VAL A 1 98 ? -1.631 -18.114 -2.671 1.00 57.94 98 VAL A O 1
ATOM 761 N N . MET A 1 99 ? -1.301 -20.310 -2.652 1.00 68.38 99 MET A N 1
ATOM 762 C CA . MET A 1 99 ? -2.530 -20.652 -1.910 1.00 68.38 99 MET A CA 1
ATOM 763 C C . MET A 1 99 ? -2.200 -21.340 -0.583 1.00 68.38 99 MET A C 1
ATOM 765 O O . MET A 1 99 ? -2.639 -22.458 -0.305 1.00 68.38 99 MET A O 1
ATOM 769 N N . GLY A 1 100 ? -1.334 -20.709 0.201 1.00 70.44 100 GLY A N 1
ATOM 770 C CA . GLY A 1 100 ? -0.887 -21.259 1.470 1.00 70.44 100 GLY A CA 1
ATOM 771 C C . GLY A 1 100 ? -1.856 -21.004 2.631 1.00 70.44 100 GLY A C 1
ATOM 772 O O . GLY A 1 100 ? -2.966 -20.485 2.478 1.00 70.44 100 GLY A O 1
ATOM 773 N N . GLU A 1 101 ? -1.435 -21.398 3.833 1.00 81.38 101 GLU A N 1
ATOM 774 C CA . GLU A 1 101 ? -2.230 -21.237 5.057 1.00 81.38 101 GLU A CA 1
ATOM 775 C C . GLU A 1 101 ? -2.497 -19.753 5.359 1.00 81.38 101 GLU A C 1
ATOM 777 O O . GLU A 1 101 ? -3.568 -19.395 5.858 1.00 81.38 101 GLU A O 1
ATOM 782 N N . SER A 1 102 ? -1.539 -18.881 5.036 1.00 85.25 102 SER A N 1
ATOM 783 C CA . SER A 1 102 ? -1.664 -17.433 5.211 1.00 85.25 102 SER A CA 1
ATOM 784 C C . SER A 1 102 ? -2.779 -16.828 4.345 1.00 85.25 102 SER A C 1
ATOM 786 O O . SER A 1 102 ? -3.623 -16.113 4.889 1.00 85.25 102 SER A O 1
ATOM 788 N N . THR A 1 103 ? -2.885 -17.201 3.064 1.00 86.19 103 THR A N 1
ATOM 789 C CA . THR A 1 103 ? -3.956 -16.764 2.147 1.00 86.19 103 THR A CA 1
ATOM 790 C C . THR A 1 103 ? -5.345 -17.109 2.691 1.00 86.19 103 THR A C 1
ATOM 792 O O . THR A 1 103 ? -6.254 -16.274 2.701 1.00 86.19 103 THR A O 1
ATOM 795 N N . GLY A 1 104 ? -5.510 -18.324 3.228 1.00 88.25 104 GLY A N 1
ATOM 796 C CA . GLY A 1 104 ? -6.764 -18.751 3.854 1.00 88.25 104 GLY A CA 1
ATOM 797 C C . GLY A 1 104 ? -7.125 -17.932 5.098 1.00 88.25 104 GLY A C 1
ATOM 798 O O . GLY A 1 104 ? -8.292 -17.594 5.304 1.00 88.25 104 GLY A O 1
ATOM 799 N N . LYS A 1 105 ? -6.132 -17.554 5.916 1.00 92.12 105 LYS A N 1
ATOM 800 C CA . LYS A 1 105 ? -6.351 -16.702 7.098 1.00 92.12 105 LYS A CA 1
ATOM 801 C C . LYS A 1 105 ? -6.736 -15.271 6.718 1.00 92.12 105 LYS A C 1
ATOM 803 O O . LYS A 1 105 ? -7.594 -14.702 7.392 1.00 92.12 105 LYS A O 1
ATOM 808 N N . VAL A 1 106 ? -6.143 -14.715 5.660 1.00 92.75 106 VAL A N 1
ATOM 809 C CA . VAL A 1 106 ? -6.511 -13.393 5.122 1.00 92.75 106 VAL A CA 1
ATOM 810 C C . VAL A 1 106 ? -7.953 -13.418 4.610 1.00 92.75 106 VAL A C 1
ATOM 812 O O . VAL A 1 106 ? -8.773 -12.609 5.043 1.00 92.75 106 VAL A O 1
ATOM 815 N N . SER A 1 107 ? -8.313 -14.423 3.805 1.00 91.94 107 SER A N 1
ATOM 816 C CA . SER A 1 107 ? -9.685 -14.604 3.311 1.00 91.94 107 SER A CA 1
ATOM 817 C C . SER A 1 107 ? -10.711 -14.747 4.447 1.00 91.94 107 SER A C 1
ATOM 819 O O . SER A 1 107 ? -11.761 -14.102 4.438 1.00 91.94 107 SER A O 1
ATOM 821 N N . ALA A 1 108 ? -10.390 -15.522 5.490 1.00 92.88 108 ALA A N 1
ATOM 822 C CA . ALA A 1 108 ? -11.246 -15.642 6.670 1.00 92.88 108 ALA A CA 1
ATOM 823 C C . ALA A 1 108 ? -11.392 -14.311 7.431 1.00 92.88 108 ALA A C 1
ATOM 825 O O . ALA A 1 108 ? -12.467 -14.017 7.962 1.00 92.88 108 ALA A O 1
ATOM 826 N N . PHE A 1 109 ? -10.339 -13.486 7.472 1.00 95.81 109 PHE A N 1
ATOM 827 C CA . PHE A 1 109 ? -10.410 -12.152 8.065 1.00 95.81 109 PHE A CA 1
ATOM 828 C C . PHE A 1 109 ? -11.347 -11.233 7.270 1.00 95.81 109 PHE A C 1
ATOM 830 O O . PHE A 1 109 ? -12.175 -10.555 7.885 1.00 95.81 109 PHE A O 1
ATOM 837 N N . TYR A 1 110 ? -11.298 -11.269 5.934 1.00 94.38 110 TYR A N 1
ATOM 838 C CA . TYR A 1 110 ? -12.240 -10.536 5.076 1.00 94.38 110 TYR A CA 1
ATOM 839 C C . TYR A 1 110 ? -13.684 -10.950 5.361 1.00 94.38 110 TYR A C 1
ATOM 841 O O . TYR A 1 110 ? -14.525 -10.095 5.651 1.00 94.38 110 TYR A O 1
ATOM 849 N N . GLY A 1 111 ? -13.941 -12.261 5.421 1.00 93.12 111 GLY A N 1
ATOM 850 C CA . GLY A 1 111 ? -15.260 -12.804 5.751 1.00 93.12 111 GLY A CA 1
ATOM 851 C C . GLY A 1 111 ? -15.766 -12.358 7.127 1.00 93.12 111 GLY A C 1
ATOM 852 O O . GLY A 1 111 ? -16.938 -12.020 7.279 1.00 93.12 111 GLY A O 1
ATOM 853 N N . SER A 1 112 ? -14.880 -12.252 8.125 1.00 92.94 112 SER A N 1
ATOM 854 C CA . SER A 1 112 ? -15.232 -11.729 9.459 1.00 92.94 112 SER A CA 1
ATOM 855 C C . SER A 1 112 ? -15.647 -10.250 9.453 1.00 92.94 112 SER A C 1
ATOM 857 O O . SER A 1 112 ? -16.341 -9.797 10.363 1.00 92.94 112 SER A O 1
ATOM 859 N N . CYS A 1 113 ? -15.261 -9.508 8.411 1.00 91.31 113 CYS A N 1
ATOM 860 C CA . CYS A 1 113 ? -15.641 -8.115 8.179 1.00 91.31 113 CYS A CA 1
ATOM 861 C C . CYS A 1 113 ? -16.821 -7.970 7.202 1.00 91.31 113 CYS A C 1
ATOM 863 O O . CYS A 1 113 ? -17.160 -6.845 6.828 1.00 91.31 113 CYS A O 1
ATOM 865 N N . GLY A 1 114 ? -17.445 -9.084 6.804 1.00 89.62 114 GLY A N 1
ATOM 866 C CA . GLY A 1 114 ? -18.563 -9.114 5.862 1.00 89.62 114 GLY A CA 1
ATOM 867 C C . GLY A 1 114 ? -18.155 -8.947 4.398 1.00 89.62 114 GLY A C 1
ATOM 868 O O . GLY A 1 114 ? -19.008 -8.614 3.580 1.00 89.62 114 GLY A O 1
ATOM 869 N N . LEU A 1 115 ? -16.875 -9.148 4.068 1.00 89.75 115 LEU A N 1
ATOM 870 C CA . LEU A 1 115 ? -16.368 -9.069 2.702 1.00 89.75 115 LEU A CA 1
ATOM 871 C C . LEU A 1 115 ? -16.037 -10.448 2.140 1.00 89.75 115 LEU A C 1
ATOM 873 O O . LEU A 1 115 ? -15.475 -11.308 2.817 1.00 89.75 115 LEU A O 1
ATOM 877 N N . HIS A 1 116 ? -16.331 -10.609 0.858 1.00 85.19 116 HIS A N 1
ATOM 878 C CA . HIS A 1 116 ? -15.898 -11.729 0.041 1.00 85.19 116 HIS A CA 1
ATOM 879 C C . HIS A 1 116 ? -15.299 -11.164 -1.244 1.00 85.19 116 HIS A C 1
ATOM 881 O O . HIS A 1 116 ? -15.790 -10.156 -1.756 1.00 85.19 116 HIS A O 1
ATOM 887 N N . LEU A 1 117 ? -14.237 -11.795 -1.744 1.00 80.69 117 LEU A N 1
ATOM 888 C CA . LEU A 1 117 ? -13.746 -11.485 -3.083 1.00 80.69 117 LEU A CA 1
ATOM 889 C C . LEU A 1 117 ? -14.821 -11.861 -4.103 1.00 80.69 117 LEU A C 1
ATOM 891 O O . LEU A 1 117 ? -15.556 -12.829 -3.894 1.00 80.69 117 LEU A O 1
ATOM 895 N N . ALA A 1 118 ? -14.919 -11.084 -5.179 1.00 80.06 118 ALA A N 1
ATOM 896 C CA . ALA A 1 118 ? -15.827 -11.402 -6.269 1.00 80.06 118 ALA A CA 1
ATOM 897 C C . ALA A 1 118 ? -15.407 -12.716 -6.947 1.00 80.06 118 ALA A C 1
ATOM 899 O O . ALA A 1 118 ? -14.218 -13.031 -7.017 1.00 80.06 118 ALA A O 1
ATOM 900 N N . ASP A 1 119 ? -16.378 -13.476 -7.455 1.00 70.62 119 ASP A N 1
ATOM 901 C CA . ASP A 1 119 ? -16.119 -14.775 -8.095 1.00 70.62 119 ASP A CA 1
ATOM 902 C C . ASP A 1 119 ? -15.237 -14.651 -9.355 1.00 70.62 119 ASP A C 1
ATOM 904 O O . ASP A 1 119 ? -14.582 -15.612 -9.756 1.00 70.62 119 ASP A O 1
ATOM 908 N N . ASP A 1 120 ? -15.213 -13.471 -9.977 1.00 73.50 120 ASP A N 1
ATOM 909 C CA . ASP A 1 120 ? -14.397 -13.105 -11.138 1.00 73.50 120 ASP A CA 1
ATOM 910 C C . ASP A 1 120 ? -13.138 -12.302 -10.766 1.00 73.50 120 ASP A C 1
ATOM 912 O O . ASP A 1 120 ? -12.472 -11.735 -11.637 1.00 73.50 120 ASP A O 1
ATOM 916 N N . PHE A 1 121 ? -12.780 -12.246 -9.483 1.00 76.25 121 PHE A N 1
ATOM 917 C CA . PHE A 1 121 ? -11.574 -11.568 -9.037 1.00 76.25 121 PHE A CA 1
ATOM 918 C C . PHE A 1 121 ? -10.334 -12.426 -9.322 1.00 76.25 121 PHE A C 1
ATOM 920 O O . PHE A 1 121 ? -10.242 -13.579 -8.905 1.00 76.25 121 PHE A O 1
ATOM 927 N N . HIS A 1 122 ? -9.384 -11.866 -10.073 1.00 78.88 122 HIS A N 1
ATOM 928 C CA . HIS A 1 122 ? -8.260 -12.626 -10.631 1.00 78.88 122 HIS A CA 1
ATOM 929 C C . HIS A 1 122 ? -7.051 -12.718 -9.690 1.00 78.88 122 HIS A C 1
ATOM 931 O O . HIS A 1 122 ? -6.180 -13.558 -9.912 1.00 78.88 122 HIS A O 1
ATOM 937 N N . GLU A 1 123 ? -7.002 -11.889 -8.644 1.00 87.56 123 GLU A N 1
ATOM 938 C CA . GLU A 1 123 ? -5.921 -11.900 -7.658 1.00 87.56 123 GLU A CA 1
ATOM 939 C C . GLU A 1 123 ? -6.284 -12.694 -6.402 1.00 87.56 123 GLU A C 1
ATOM 941 O O . GLU A 1 123 ? -7.451 -12.874 -6.045 1.00 87.56 123 GLU A O 1
ATOM 946 N N . MET A 1 124 ? -5.255 -13.170 -5.703 1.00 89.69 124 MET A N 1
ATOM 947 C CA . MET A 1 124 ? -5.430 -13.857 -4.426 1.00 89.69 124 MET A CA 1
ATOM 948 C C . MET A 1 124 ? -5.686 -12.876 -3.274 1.00 89.69 124 MET A C 1
ATOM 950 O O . MET A 1 124 ? -5.210 -11.741 -3.320 1.00 89.69 124 MET A O 1
ATOM 954 N N . PRO A 1 125 ? -6.386 -13.312 -2.205 1.00 91.44 125 PRO A N 1
ATOM 955 C CA . PRO A 1 125 ? -6.643 -12.481 -1.029 1.00 91.44 125 PRO A CA 1
ATOM 956 C C . PRO A 1 125 ? -5.395 -11.846 -0.409 1.00 91.44 125 PRO A C 1
ATOM 958 O O . PRO A 1 125 ? -5.490 -10.773 0.160 1.00 91.44 125 PRO A O 1
ATOM 961 N N . ASP A 1 126 ? -4.241 -12.505 -0.488 1.00 93.56 126 ASP A N 1
ATOM 962 C CA . ASP A 1 126 ? -2.974 -12.048 0.090 1.00 93.56 126 ASP A CA 1
ATOM 963 C C . ASP A 1 126 ? -2.102 -11.250 -0.895 1.00 93.56 126 ASP A C 1
ATOM 965 O O . ASP A 1 126 ? -0.920 -11.029 -0.624 1.00 93.56 126 ASP A O 1
ATOM 969 N N . HIS A 1 127 ? -2.646 -10.834 -2.044 1.00 96.25 127 HIS A N 1
ATOM 970 C CA . HIS A 1 127 ? -1.952 -9.934 -2.962 1.00 96.25 127 HIS A CA 1
ATOM 971 C C . HIS A 1 127 ? -1.816 -8.529 -2.345 1.00 96.25 127 HIS A C 1
ATOM 973 O O . HIS A 1 127 ? -2.777 -8.006 -1.780 1.00 96.25 127 HIS A O 1
ATOM 979 N N . ILE A 1 128 ? -0.661 -7.866 -2.496 1.00 97.94 128 ILE A N 1
ATOM 980 C CA . ILE A 1 128 ? -0.383 -6.558 -1.865 1.00 97.94 128 ILE A CA 1
ATOM 981 C C . ILE A 1 128 ? -1.464 -5.513 -2.168 1.00 97.94 128 ILE A C 1
ATOM 983 O O . ILE A 1 128 ? -1.926 -4.826 -1.260 1.00 97.94 128 ILE A O 1
ATOM 987 N N . ALA A 1 129 ? -1.903 -5.409 -3.425 1.00 97.19 129 ALA A N 1
ATOM 988 C CA . ALA A 1 129 ? -2.939 -4.451 -3.809 1.00 97.19 129 ALA A CA 1
ATOM 989 C C . ALA A 1 129 ? -4.271 -4.739 -3.095 1.00 97.19 129 ALA A C 1
ATOM 991 O O . ALA A 1 129 ? -4.925 -3.814 -2.628 1.00 97.19 129 ALA A O 1
ATOM 992 N N . VAL A 1 130 ? -4.613 -6.017 -2.917 1.00 96.88 130 VAL A N 1
ATOM 993 C CA . VAL A 1 130 ? -5.857 -6.471 -2.2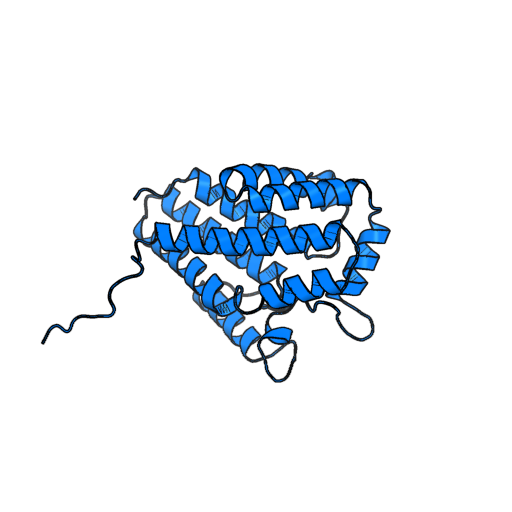78 1.00 96.88 130 VAL A CA 1
ATOM 994 C C . VAL A 1 130 ? -5.819 -6.203 -0.776 1.00 96.88 130 VAL A C 1
ATOM 996 O O . VAL A 1 130 ? -6.782 -5.696 -0.200 1.00 96.88 130 VAL A O 1
ATOM 999 N N . GLU A 1 131 ? -4.682 -6.466 -0.127 1.00 98.06 131 GLU A N 1
ATOM 1000 C CA . GLU A 1 131 ? -4.488 -6.141 1.287 1.00 98.06 131 GLU A CA 1
ATOM 1001 C C . GLU A 1 131 ? -4.555 -4.623 1.547 1.00 98.06 131 GLU A C 1
ATOM 1003 O O . GLU A 1 131 ? -5.135 -4.193 2.551 1.00 98.06 131 GLU A O 1
ATOM 1008 N N . LEU A 1 132 ? -4.019 -3.799 0.638 1.00 98.50 132 LEU A N 1
ATOM 1009 C CA . LEU A 1 132 ? -4.105 -2.334 0.707 1.00 98.50 132 LEU A CA 1
ATOM 1010 C C . LEU A 1 132 ? -5.534 -1.825 0.446 1.00 98.50 132 LEU A C 1
ATOM 1012 O O . LEU A 1 132 ? -6.014 -0.959 1.178 1.00 98.50 132 LEU A O 1
ATOM 1016 N N . GLU A 1 133 ? -6.253 -2.381 -0.529 1.00 97.12 133 GLU A N 1
ATOM 1017 C CA . GLU A 1 133 ? -7.674 -2.080 -0.768 1.00 97.12 133 GLU A CA 1
ATOM 1018 C C . GLU A 1 133 ? -8.541 -2.434 0.439 1.00 97.12 133 GLU A C 1
ATOM 1020 O O . GLU A 1 133 ? -9.417 -1.662 0.834 1.00 97.12 133 GLU A O 1
ATOM 1025 N N . PHE A 1 134 ? -8.270 -3.567 1.084 1.00 97.75 134 PHE A N 1
ATOM 1026 C CA . PHE A 1 134 ? -8.971 -3.948 2.301 1.00 97.75 134 PHE A CA 1
ATOM 1027 C C . PHE A 1 134 ? -8.724 -2.948 3.443 1.00 97.75 134 PHE A C 1
ATOM 1029 O O . PHE A 1 134 ? -9.654 -2.594 4.173 1.00 97.75 134 PHE A O 1
ATOM 1036 N N . LEU A 1 135 ? -7.500 -2.432 3.583 1.00 98.06 135 LEU A N 1
ATOM 1037 C CA . LEU A 1 135 ? -7.202 -1.360 4.537 1.00 98.06 135 LEU A CA 1
ATOM 1038 C C . LEU A 1 135 ? -7.923 -0.054 4.185 1.00 98.06 135 LEU A C 1
ATOM 1040 O O . LEU A 1 135 ? -8.463 0.592 5.087 1.00 98.06 135 LEU A O 1
ATOM 1044 N N . SER A 1 136 ? -8.009 0.292 2.896 1.00 97.50 136 SER A N 1
ATOM 1045 C CA . SER A 1 136 ? -8.822 1.416 2.417 1.00 97.50 136 SER A CA 1
ATOM 1046 C C . SER A 1 136 ? -10.294 1.244 2.814 1.00 97.50 136 SER A C 1
ATOM 1048 O O . SER A 1 136 ? -10.878 2.148 3.411 1.00 97.50 136 SER A O 1
ATOM 1050 N N . TYR A 1 137 ? -10.870 0.053 2.614 1.00 96.69 137 TYR A N 1
ATOM 1051 C CA . TYR A 1 137 ? -12.231 -0.265 3.051 1.00 96.69 137 TYR A CA 1
ATOM 1052 C C . TYR A 1 137 ? -12.414 -0.086 4.562 1.00 96.69 137 TYR A C 1
ATOM 1054 O O . TYR A 1 137 ? -13.370 0.552 5.002 1.00 96.69 137 TYR A O 1
ATOM 1062 N N . LEU A 1 138 ? -11.512 -0.609 5.393 1.00 96.62 138 LEU A N 1
ATOM 1063 C CA . LEU A 1 138 ? -11.652 -0.452 6.842 1.00 96.62 138 LEU A CA 1
ATOM 1064 C C . LEU A 1 138 ? -11.535 1.019 7.281 1.00 96.62 138 LEU A C 1
ATOM 1066 O O . LEU A 1 138 ? -12.263 1.439 8.185 1.00 96.62 138 LEU A O 1
ATOM 1070 N N . ALA A 1 139 ? -10.666 1.805 6.637 1.00 95.88 139 ALA A N 1
ATOM 1071 C CA . ALA A 1 139 ? -10.556 3.245 6.867 1.00 95.88 139 ALA A CA 1
ATOM 1072 C C . ALA A 1 139 ? -11.829 3.994 6.430 1.00 95.88 139 ALA A C 1
ATOM 1074 O O . ALA A 1 139 ? -12.314 4.855 7.168 1.00 95.88 139 ALA A O 1
ATOM 1075 N N . HIS A 1 140 ? -12.434 3.606 5.304 1.00 95.31 140 HIS A N 1
ATOM 1076 C CA . HIS A 1 140 ? -13.733 4.111 4.858 1.00 95.31 140 HIS A CA 1
ATOM 1077 C C . HIS A 1 140 ? -14.821 3.851 5.902 1.00 95.31 140 HIS A C 1
ATOM 1079 O O . HIS A 1 140 ? -15.523 4.764 6.331 1.00 95.31 140 HIS A O 1
ATOM 1085 N N . ARG A 1 141 ? -14.927 2.609 6.382 1.00 95.62 141 ARG A N 1
ATOM 1086 C CA . ARG A 1 141 ? -15.913 2.231 7.401 1.00 95.62 141 ARG A CA 1
ATOM 1087 C C . ARG A 1 141 ? -15.711 2.988 8.712 1.00 95.62 141 ARG A C 1
ATOM 1089 O O . ARG A 1 141 ? -16.678 3.441 9.317 1.00 95.62 141 ARG A O 1
ATOM 1096 N N . GLN A 1 142 ? -14.460 3.180 9.132 1.00 94.44 142 GLN A N 1
ATOM 1097 C CA . GLN A 1 142 ? -14.130 4.036 10.272 1.00 94.44 142 GLN A CA 1
ATOM 1098 C C . GLN A 1 142 ? -14.620 5.473 10.049 1.00 94.44 142 GLN A C 1
ATOM 1100 O O . GLN A 1 142 ? -15.214 6.059 10.955 1.00 94.44 142 GLN A O 1
ATOM 1105 N N . ARG A 1 143 ? -14.397 6.040 8.857 1.00 93.31 143 ARG A N 1
ATOM 1106 C CA . ARG A 1 143 ? -14.852 7.390 8.501 1.00 93.31 143 ARG A CA 1
ATOM 1107 C C . ARG A 1 143 ? -16.371 7.511 8.551 1.00 93.31 143 ARG A C 1
ATOM 1109 O O . ARG A 1 143 ? -16.867 8.481 9.123 1.00 93.31 143 ARG A O 1
ATOM 1116 N N . GLU A 1 144 ? -17.099 6.554 7.977 1.00 94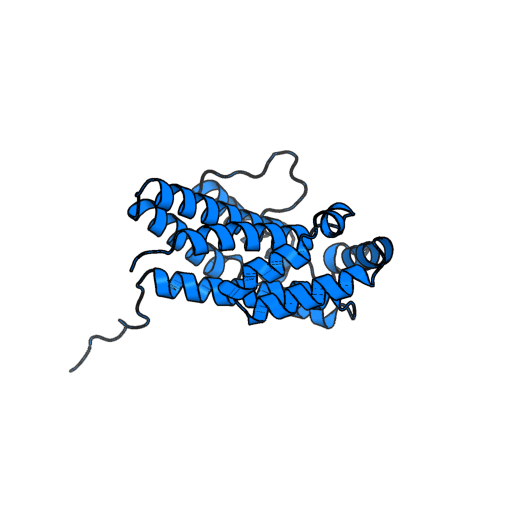.12 144 GLU A N 1
ATOM 1117 C CA . GLU A 1 144 ? -18.566 6.521 8.026 1.00 94.12 144 GLU A CA 1
ATOM 1118 C C . GLU A 1 144 ? -19.069 6.539 9.476 1.00 94.12 144 GLU A C 1
ATOM 1120 O O . GLU A 1 144 ? -19.942 7.338 9.818 1.00 94.12 144 GLU A O 1
ATOM 1125 N N . SER A 1 145 ? -18.463 5.735 10.354 1.00 92.88 145 SER A N 1
ATOM 1126 C CA . SER A 1 145 ? -18.818 5.696 11.777 1.00 92.88 145 SER A CA 1
ATOM 1127 C C . SER A 1 145 ? -18.535 7.017 12.496 1.00 92.88 145 SER A C 1
ATOM 1129 O O . SER A 1 145 ? -19.368 7.481 13.274 1.00 92.88 145 SER A O 1
ATOM 1131 N N . VAL A 1 146 ? -17.404 7.676 12.206 1.00 90.62 146 VAL A N 1
ATOM 1132 C CA . VAL A 1 146 ? -17.101 9.017 12.744 1.00 90.62 146 VAL A CA 1
ATOM 1133 C C . VAL A 1 146 ? -18.137 10.039 12.274 1.00 90.62 146 VAL A C 1
ATOM 1135 O O . VAL A 1 146 ? -18.644 10.808 13.090 1.00 90.62 146 VAL A O 1
ATOM 1138 N N . ALA A 1 147 ? -18.490 10.031 10.985 1.00 91.19 147 ALA A N 1
ATOM 1139 C CA . ALA A 1 147 ? -19.493 10.936 10.421 1.00 91.19 147 ALA A CA 1
ATOM 1140 C C . ALA A 1 147 ? -20.894 10.706 11.018 1.00 91.19 147 ALA A C 1
ATOM 1142 O O . ALA A 1 147 ? -21.647 11.660 11.207 1.00 91.19 147 ALA A O 1
ATOM 1143 N N . ALA A 1 148 ? -21.221 9.459 11.367 1.00 93.56 148 ALA A N 1
ATOM 1144 C CA . ALA A 1 148 ? -22.453 9.091 12.060 1.00 93.56 148 ALA A CA 1
ATOM 1145 C C . ALA A 1 148 ? -22.430 9.383 13.576 1.00 93.56 148 ALA A C 1
ATOM 1147 O O . ALA A 1 148 ? -23.451 9.225 14.245 1.00 93.56 148 ALA A O 1
ATOM 1148 N N . GLY A 1 149 ? -21.289 9.804 14.136 1.00 92.31 149 GLY A N 1
ATOM 1149 C CA . GLY A 1 149 ? -21.112 10.025 15.574 1.00 92.31 149 GLY A CA 1
ATOM 1150 C C . GLY A 1 149 ? -20.976 8.740 16.402 1.00 92.31 149 GLY A C 1
ATOM 1151 O O . GLY A 1 149 ? -20.968 8.808 17.632 1.00 92.31 149 GLY A O 1
ATOM 1152 N N . ASP A 1 150 ? -20.839 7.578 15.758 1.00 93.94 150 ASP A N 1
ATOM 1153 C CA . ASP A 1 150 ? -20.633 6.291 16.422 1.00 93.94 150 ASP A CA 1
ATOM 1154 C C . ASP A 1 150 ? -19.140 6.049 16.679 1.00 93.94 150 ASP A C 1
ATOM 1156 O O . ASP A 1 150 ? -18.427 5.364 15.939 1.00 93.94 150 ASP A O 1
ATOM 1160 N N . LEU A 1 151 ? -18.645 6.644 17.765 1.00 89.94 151 LEU A N 1
ATOM 1161 C CA . LEU A 1 151 ? -17.246 6.502 18.169 1.00 89.94 151 LEU A CA 1
ATOM 1162 C C . LEU A 1 151 ? -16.884 5.068 18.585 1.00 89.94 151 LEU A C 1
ATOM 1164 O O . LEU A 1 151 ? -15.715 4.692 18.502 1.00 89.94 151 LEU A O 1
ATOM 1168 N N . GLY A 1 152 ? -17.854 4.269 19.040 1.00 92.06 152 GLY A N 1
ATOM 1169 C CA . GLY A 1 152 ? -17.622 2.869 19.396 1.00 92.06 152 GLY A CA 1
ATOM 1170 C C . GLY A 1 152 ? -17.274 2.052 18.158 1.00 92.06 152 GLY A C 1
ATOM 1171 O O . GLY A 1 152 ? -16.251 1.364 18.127 1.00 92.06 152 GLY A O 1
ATOM 1172 N N . GLU A 1 153 ? -18.075 2.207 17.109 1.00 93.94 153 GLU A N 1
ATOM 1173 C CA . GLU A 1 153 ? -17.862 1.537 15.832 1.00 93.94 153 GLU A CA 1
ATOM 1174 C C . GLU A 1 153 ? -16.622 2.073 15.098 1.00 93.94 153 GLU A C 1
ATOM 1176 O O . GLU A 1 153 ? -15.850 1.294 14.537 1.00 93.94 153 GLU A O 1
ATOM 1181 N N . ALA A 1 154 ? -16.354 3.382 15.168 1.00 92.25 154 ALA A N 1
ATOM 1182 C CA . ALA A 1 154 ? -15.117 3.959 14.636 1.00 92.25 154 ALA A CA 1
ATOM 1183 C C . ALA A 1 154 ? -13.868 3.334 15.289 1.00 92.25 154 ALA A C 1
ATOM 1185 O O . ALA A 1 154 ? -12.939 2.915 14.594 1.00 92.25 154 ALA A O 1
ATOM 1186 N N . ASN A 1 155 ? -13.867 3.195 16.621 1.00 92.19 155 ASN A N 1
ATOM 1187 C CA . ASN A 1 155 ? -12.779 2.537 17.348 1.00 92.19 155 ASN A CA 1
ATOM 1188 C C . ASN A 1 155 ? -12.666 1.048 16.995 1.00 92.19 155 ASN A C 1
ATOM 1190 O O . ASN A 1 155 ? -11.555 0.527 16.890 1.00 92.19 155 ASN A O 1
ATOM 1194 N N . ARG A 1 156 ? -13.793 0.363 16.763 1.00 95.00 156 ARG A N 1
ATOM 1195 C CA . ARG A 1 156 ? -13.797 -1.032 16.305 1.00 95.00 156 ARG A CA 1
ATOM 1196 C C . ARG A 1 156 ? -13.083 -1.174 14.959 1.00 95.00 156 ARG A C 1
ATOM 1198 O O . ARG A 1 156 ? -12.215 -2.036 14.829 1.00 95.00 156 ARG A O 1
ATOM 1205 N N . PHE A 1 157 ? -13.390 -0.319 13.982 1.00 95.62 157 PHE A N 1
ATOM 1206 C CA . PHE A 1 157 ? -12.724 -0.343 12.674 1.00 95.62 157 PHE A CA 1
ATOM 1207 C C . PHE A 1 157 ? -11.246 0.053 12.747 1.00 95.62 157 PHE A C 1
ATOM 1209 O O . PHE A 1 157 ? -10.431 -0.552 12.050 1.00 95.62 157 PHE A O 1
ATOM 1216 N N . ALA A 1 158 ? -10.868 0.999 13.611 1.00 94.69 158 ALA A N 1
ATOM 1217 C CA . ALA A 1 158 ? -9.459 1.304 13.872 1.00 94.69 158 ALA A CA 1
ATOM 1218 C C . ALA A 1 158 ? -8.710 0.085 14.453 1.00 94.69 158 ALA A C 1
ATOM 1220 O O . ALA A 1 158 ? -7.610 -0.246 14.009 1.00 94.69 158 ALA A O 1
ATOM 1221 N N . GLY A 1 159 ? -9.333 -0.643 15.388 1.00 95.94 159 GLY A N 1
ATOM 1222 C CA . GLY A 1 159 ? -8.783 -1.878 15.954 1.00 95.94 159 GLY A CA 1
ATOM 1223 C C . GLY A 1 159 ? -8.658 -3.019 14.936 1.00 95.94 159 GLY A C 1
ATOM 1224 O O . GLY A 1 159 ? -7.686 -3.778 14.978 1.00 95.94 159 GLY A O 1
ATOM 1225 N N . LEU A 1 160 ? -9.599 -3.125 13.990 1.00 97.12 160 LEU A N 1
ATOM 1226 C CA . LEU A 1 160 ? -9.504 -4.071 12.873 1.00 97.12 160 LEU A CA 1
ATOM 1227 C C . LEU A 1 160 ? -8.333 -3.743 11.944 1.00 97.12 160 LEU A C 1
ATOM 1229 O O . LEU A 1 160 ? -7.597 -4.657 11.582 1.00 97.12 160 LEU A O 1
ATOM 1233 N N . GLN A 1 161 ? -8.113 -2.465 11.617 1.00 97.94 161 GLN A N 1
ATOM 1234 C CA . GLN A 1 161 ? -6.960 -2.035 10.814 1.00 97.94 161 GLN A CA 1
ATOM 1235 C C . GLN A 1 161 ? -5.648 -2.386 11.509 1.00 97.94 161 GLN A C 1
ATOM 1237 O O . GLN A 1 161 ? -4.797 -3.041 10.915 1.00 97.94 161 GLN A O 1
ATOM 1242 N N . LEU A 1 162 ? -5.512 -2.042 12.795 1.00 97.44 162 LEU A N 1
ATOM 1243 C CA . LEU A 1 162 ? -4.317 -2.365 13.578 1.00 97.44 162 LEU A CA 1
ATOM 1244 C C . LEU A 1 162 ? -4.071 -3.881 13.647 1.00 97.44 162 LEU A C 1
ATOM 1246 O O . LEU A 1 162 ? -2.941 -4.346 13.489 1.00 97.44 162 LEU A O 1
ATOM 1250 N N . SER A 1 163 ? -5.136 -4.664 13.839 1.00 97.38 163 SER A N 1
ATOM 1251 C CA . SER A 1 163 ? -5.061 -6.128 13.841 1.00 97.38 163 SER A CA 1
ATOM 1252 C C . SER A 1 163 ? -4.619 -6.677 12.489 1.00 97.38 163 SER A C 1
ATOM 1254 O O . SER A 1 163 ? -3.800 -7.594 12.452 1.00 97.38 163 SER A O 1
ATOM 1256 N N . PHE A 1 164 ? -5.148 -6.130 11.393 1.00 98.19 164 PHE A N 1
ATOM 1257 C CA . PHE A 1 164 ? -4.817 -6.579 10.049 1.00 98.19 164 PHE A CA 1
ATOM 1258 C C . PHE A 1 164 ? -3.364 -6.257 9.693 1.00 98.19 164 PHE A C 1
ATOM 1260 O O . PHE A 1 164 ? -2.611 -7.152 9.310 1.00 98.19 164 PHE A O 1
ATOM 1267 N N . LEU A 1 165 ? -2.944 -5.011 9.930 1.00 98.31 165 LEU A N 1
ATOM 1268 C CA . LEU A 1 165 ? -1.574 -4.546 9.723 1.00 98.31 165 LEU A CA 1
ATOM 1269 C C . LEU A 1 165 ? -0.560 -5.433 10.445 1.00 98.31 165 LEU A C 1
ATOM 1271 O O . LEU A 1 165 ? 0.380 -5.919 9.825 1.00 98.31 165 LEU A O 1
ATOM 1275 N N . ASN A 1 166 ? -0.765 -5.681 11.740 1.00 97.62 166 ASN A N 1
ATOM 1276 C CA . ASN A 1 166 ? 0.195 -6.424 12.557 1.00 97.62 166 ASN A CA 1
ATOM 1277 C C . ASN A 1 166 ? 0.243 -7.922 12.237 1.00 97.62 166 ASN A C 1
ATOM 1279 O O . ASN A 1 166 ? 1.292 -8.544 12.390 1.00 97.62 166 ASN A O 1
ATOM 1283 N N . ARG A 1 167 ? -0.889 -8.522 11.851 1.00 96.00 167 ARG A N 1
ATOM 1284 C CA . ARG A 1 167 ? -0.996 -9.979 11.680 1.00 96.00 167 ARG A CA 1
ATOM 1285 C C . ARG A 1 167 ? -0.777 -10.448 10.250 1.00 96.00 167 ARG A C 1
ATOM 1287 O O . ARG A 1 167 ? -0.324 -11.576 10.085 1.00 96.00 167 ARG A O 1
ATOM 1294 N N . PHE A 1 168 ? -1.140 -9.633 9.264 1.00 96.25 168 PHE A N 1
ATOM 1295 C CA . PHE A 1 168 ? -1.154 -10.037 7.861 1.00 96.25 168 PHE A CA 1
ATOM 1296 C C . PHE A 1 168 ? -0.146 -9.245 7.049 1.00 96.25 168 PHE A C 1
ATOM 1298 O O . PHE A 1 168 ? 0.802 -9.858 6.590 1.00 96.25 168 PHE A O 1
ATOM 1305 N N . LEU A 1 169 ? -0.245 -7.916 6.975 1.00 98.12 169 LEU A N 1
ATOM 1306 C CA . LEU A 1 169 ? 0.575 -7.138 6.037 1.00 98.12 169 LEU A CA 1
ATOM 1307 C C . LEU A 1 169 ? 2.033 -6.909 6.493 1.00 98.12 169 LEU A C 1
ATOM 1309 O O . LEU A 1 169 ? 2.988 -7.231 5.784 1.00 98.12 169 LEU A O 1
ATOM 1313 N N . LEU A 1 170 ? 2.247 -6.353 7.692 1.00 98.12 170 LEU A N 1
ATOM 1314 C CA . LEU A 1 170 ? 3.590 -5.993 8.181 1.00 98.12 170 LEU A CA 1
ATOM 1315 C C . LEU A 1 170 ? 4.569 -7.170 8.346 1.00 98.12 170 LEU A C 1
ATOM 1317 O O . LEU A 1 170 ? 5.769 -6.935 8.205 1.00 98.12 170 LEU A O 1
ATOM 1321 N N . PRO A 1 171 ? 4.136 -8.414 8.629 1.00 97.56 171 PRO A N 1
ATOM 1322 C CA . PRO A 1 171 ? 5.042 -9.559 8.659 1.00 97.56 171 PRO A CA 1
ATOM 1323 C C . PRO A 1 171 ? 5.803 -9.813 7.348 1.00 97.56 171 PRO A C 1
ATOM 1325 O O . PRO A 1 171 ? 6.928 -10.310 7.401 1.00 97.56 171 PRO A O 1
ATOM 1328 N N . TRP A 1 172 ? 5.235 -9.463 6.187 1.00 97.50 172 TRP A N 1
ATOM 1329 C CA . TRP A 1 172 ? 5.855 -9.732 4.882 1.00 97.50 172 TRP A CA 1
ATOM 1330 C C . TRP A 1 172 ? 6.149 -8.492 4.033 1.00 97.50 172 TRP A C 1
ATOM 1332 O O . TRP A 1 172 ? 6.976 -8.565 3.122 1.00 97.50 172 TRP A O 1
ATOM 1342 N N . LEU A 1 173 ? 5.571 -7.333 4.355 1.00 98.38 173 LEU A N 1
ATOM 1343 C CA . LEU A 1 173 ? 5.856 -6.092 3.634 1.00 98.38 173 LEU A CA 1
ATOM 1344 C C . LEU A 1 173 ? 7.358 -5.714 3.626 1.00 98.38 173 LEU A C 1
ATOM 1346 O O . LEU A 1 173 ? 7.857 -5.338 2.562 1.00 98.38 173 LEU A O 1
ATOM 1350 N N . PRO A 1 174 ? 8.133 -5.834 4.730 1.00 98.12 174 PRO A N 1
ATOM 1351 C CA . PRO A 1 174 ? 9.567 -5.538 4.708 1.00 98.12 174 PRO A CA 1
ATOM 1352 C C . PRO A 1 174 ? 10.402 -6.441 3.781 1.00 98.12 174 PRO A C 1
ATOM 1354 O O . PRO A 1 174 ? 11.185 -5.892 3.000 1.00 98.12 174 PRO A O 1
ATOM 1357 N N . PRO A 1 175 ? 10.295 -7.790 3.813 1.00 97.69 175 PRO A N 1
ATOM 1358 C CA . PRO A 1 175 ? 11.006 -8.619 2.845 1.00 97.69 175 PRO A CA 1
ATOM 1359 C C . PRO A 1 175 ? 10.515 -8.408 1.405 1.00 97.69 175 PRO A C 1
ATOM 1361 O O . PRO A 1 175 ? 11.360 -8.377 0.517 1.00 97.69 175 PRO A O 1
ATOM 1364 N N . PHE A 1 176 ? 9.220 -8.166 1.165 1.00 98.00 176 PHE A N 1
ATOM 1365 C CA . PHE A 1 176 ? 8.711 -7.799 -0.167 1.00 98.00 176 PHE A CA 1
ATOM 1366 C C . PHE A 1 176 ? 9.329 -6.500 -0.692 1.00 98.00 176 PHE A C 1
ATOM 1368 O O . PHE A 1 176 ? 9.862 -6.457 -1.800 1.00 98.00 176 PHE A O 1
ATOM 1375 N N . THR A 1 177 ? 9.364 -5.463 0.145 1.00 98.38 177 THR A N 1
ATOM 1376 C CA . THR A 1 177 ? 10.011 -4.183 -0.177 1.00 98.38 177 THR A CA 1
ATOM 1377 C C . THR A 1 177 ? 11.483 -4.392 -0.526 1.00 98.38 177 THR A C 1
ATOM 1379 O O . THR A 1 177 ? 11.968 -3.852 -1.517 1.00 98.38 177 THR A O 1
ATOM 1382 N N . ARG A 1 178 ? 12.203 -5.215 0.250 1.00 98.31 178 ARG A N 1
ATOM 1383 C CA . ARG A 1 178 ? 13.604 -5.548 -0.035 1.00 98.31 178 ARG A CA 1
ATOM 1384 C C . ARG A 1 178 ? 13.758 -6.263 -1.378 1.00 98.31 178 ARG A C 1
ATOM 1386 O O . ARG A 1 178 ? 14.632 -5.876 -2.144 1.00 98.31 178 ARG A O 1
ATOM 1393 N N . SER A 1 179 ? 12.897 -7.235 -1.683 1.00 97.50 179 SER A N 1
ATOM 1394 C CA . SER A 1 179 ? 12.899 -7.934 -2.973 1.00 97.50 179 SER A CA 1
ATOM 1395 C C . SER A 1 179 ? 12.744 -6.977 -4.156 1.00 97.50 179 SER A C 1
ATOM 1397 O O . SER A 1 179 ? 13.458 -7.128 -5.141 1.00 97.50 179 SER A O 1
ATOM 1399 N N . ILE A 1 180 ? 11.881 -5.958 -4.058 1.00 98.00 180 ILE A N 1
ATOM 1400 C CA . ILE A 1 180 ? 11.766 -4.929 -5.106 1.00 98.00 180 ILE A CA 1
ATOM 1401 C C . ILE A 1 180 ? 13.069 -4.126 -5.206 1.00 98.00 180 ILE A C 1
ATOM 1403 O O . ILE A 1 180 ? 13.624 -3.972 -6.290 1.00 98.00 180 ILE A O 1
ATOM 1407 N N . LEU A 1 181 ? 13.597 -3.641 -4.078 1.00 98.19 181 LEU A N 1
ATOM 1408 C CA . LEU A 1 181 ? 14.805 -2.806 -4.055 1.00 98.19 181 LEU A CA 1
ATOM 1409 C C . LEU A 1 181 ? 16.078 -3.533 -4.517 1.00 98.19 181 LEU A C 1
ATOM 1411 O O . LEU A 1 181 ? 17.016 -2.884 -4.971 1.00 98.19 181 LEU A O 1
ATOM 1415 N N . GLU A 1 182 ? 16.148 -4.851 -4.378 1.00 97.25 182 GLU A N 1
ATOM 1416 C CA . GLU A 1 182 ? 17.254 -5.671 -4.893 1.00 97.25 182 GLU A CA 1
ATOM 1417 C C . GLU A 1 182 ? 16.993 -6.152 -6.329 1.00 97.25 182 GLU A C 1
ATOM 1419 O O . GLU A 1 182 ? 17.923 -6.516 -7.045 1.00 97.25 182 GLU A O 1
ATOM 1424 N N . GLY A 1 183 ? 15.725 -6.160 -6.740 1.00 95.31 183 GLY A N 1
ATOM 1425 C CA . GLY A 1 183 ? 15.243 -6.741 -7.985 1.00 95.31 183 GLY A CA 1
ATOM 1426 C C . GLY A 1 183 ? 15.191 -5.801 -9.183 1.00 95.31 183 GLY A C 1
ATOM 1427 O O . GLY A 1 183 ? 15.095 -6.277 -10.317 1.00 95.31 183 GLY A O 1
ATOM 1428 N N . THR A 1 184 ? 15.241 -4.489 -8.942 1.00 95.25 184 THR A N 1
ATOM 1429 C CA . THR A 1 184 ? 15.154 -3.469 -9.988 1.00 95.25 184 THR A CA 1
ATOM 1430 C C . THR A 1 184 ? 15.994 -2.228 -9.698 1.00 95.25 184 THR A C 1
ATOM 1432 O O . THR A 1 184 ? 16.147 -1.792 -8.555 1.00 95.25 184 THR A O 1
ATOM 1435 N N . GLU A 1 185 ? 16.468 -1.596 -10.768 1.00 95.56 185 GLU A N 1
ATOM 1436 C CA . GLU A 1 185 ? 17.039 -0.246 -10.749 1.00 95.56 185 GLU A CA 1
ATOM 1437 C C . GLU A 1 185 ? 16.013 0.829 -11.148 1.00 95.56 185 GLU A C 1
ATOM 1439 O O . GLU A 1 185 ? 16.336 2.014 -11.154 1.00 95.56 185 GLU A O 1
ATOM 1444 N N . SER A 1 186 ? 14.769 0.444 -11.458 1.00 96.81 186 SER A N 1
ATOM 1445 C CA . SER A 1 186 ? 13.694 1.370 -11.816 1.00 96.81 186 SER A CA 1
ATOM 1446 C C . SER A 1 186 ? 13.401 2.336 -10.665 1.00 96.81 186 SER A C 1
ATOM 1448 O O . SER A 1 186 ? 12.910 1.906 -9.612 1.00 96.81 186 SER A O 1
ATOM 1450 N N . PRO A 1 187 ? 13.643 3.652 -10.837 1.00 97.94 187 PRO A N 1
ATOM 1451 C CA . PRO A 1 187 ? 13.393 4.624 -9.777 1.00 97.94 187 PRO A CA 1
ATOM 1452 C C . PRO A 1 187 ? 11.920 4.648 -9.357 1.00 97.94 187 PRO A C 1
ATOM 1454 O O . PRO A 1 187 ? 11.625 4.833 -8.180 1.00 97.94 187 PRO A O 1
ATOM 1457 N N . PHE A 1 188 ? 11.012 4.377 -10.301 1.00 98.19 188 PHE A N 1
ATOM 1458 C CA . PHE A 1 188 ? 9.575 4.306 -10.068 1.00 98.19 188 PHE A CA 1
ATOM 1459 C C . PHE A 1 188 ? 9.215 3.225 -9.039 1.00 98.19 188 PHE A C 1
ATOM 1461 O O . PHE A 1 188 ? 8.724 3.541 -7.958 1.00 98.19 188 PHE A O 1
ATOM 1468 N N . TYR A 1 189 ? 9.513 1.952 -9.321 1.00 98.19 189 TYR A N 1
ATOM 1469 C CA . TYR A 1 189 ? 9.108 0.848 -8.440 1.00 98.19 189 TYR A CA 1
ATOM 1470 C C . TYR A 1 189 ? 9.842 0.856 -7.099 1.00 98.19 189 TYR A C 1
ATOM 1472 O O . TYR A 1 189 ? 9.249 0.516 -6.073 1.00 98.19 189 TYR A O 1
ATOM 1480 N N . ARG A 1 190 ? 11.101 1.314 -7.070 1.00 98.62 190 ARG A N 1
ATOM 1481 C CA . ARG A 1 190 ? 11.833 1.519 -5.811 1.00 98.62 190 ARG A CA 1
ATOM 1482 C C . ARG A 1 190 ? 11.142 2.565 -4.933 1.00 98.62 190 ARG A C 1
ATOM 1484 O O . ARG A 1 190 ? 10.977 2.334 -3.735 1.00 98.62 190 ARG A O 1
ATOM 1491 N N . ALA A 1 191 ? 10.705 3.676 -5.525 1.00 98.62 191 ALA A N 1
ATOM 1492 C CA . ALA A 1 191 ? 10.000 4.734 -4.816 1.00 98.62 191 ALA A CA 1
ATOM 1493 C C . ALA A 1 191 ? 8.608 4.284 -4.333 1.00 98.62 191 ALA A C 1
ATOM 1495 O O . ALA A 1 191 ? 8.272 4.525 -3.176 1.00 98.62 191 ALA A O 1
ATOM 1496 N N . ILE A 1 192 ? 7.837 3.545 -5.143 1.00 98.38 192 ILE A N 1
ATOM 1497 C CA . ILE A 1 192 ? 6.548 2.960 -4.720 1.00 98.38 192 ILE A CA 1
ATOM 1498 C C . ILE A 1 192 ? 6.722 2.005 -3.534 1.00 98.38 192 ILE A C 1
ATOM 1500 O O . ILE A 1 192 ? 5.987 2.101 -2.546 1.00 98.38 192 ILE A O 1
ATOM 1504 N N . ALA A 1 193 ? 7.719 1.119 -3.585 1.00 98.62 193 ALA A N 1
ATOM 1505 C CA . ALA A 1 193 ? 7.997 0.178 -2.502 1.00 98.62 193 ALA A CA 1
ATOM 1506 C C . ALA A 1 193 ? 8.350 0.908 -1.192 1.00 98.62 193 ALA A C 1
ATOM 1508 O O . ALA A 1 193 ? 7.805 0.600 -0.131 1.00 98.62 193 ALA A O 1
ATOM 1509 N N . GLN A 1 194 ? 9.211 1.928 -1.269 1.00 98.75 194 GLN A N 1
ATOM 1510 C CA . GLN A 1 194 ? 9.593 2.749 -0.116 1.00 98.75 194 GLN A CA 1
ATOM 1511 C C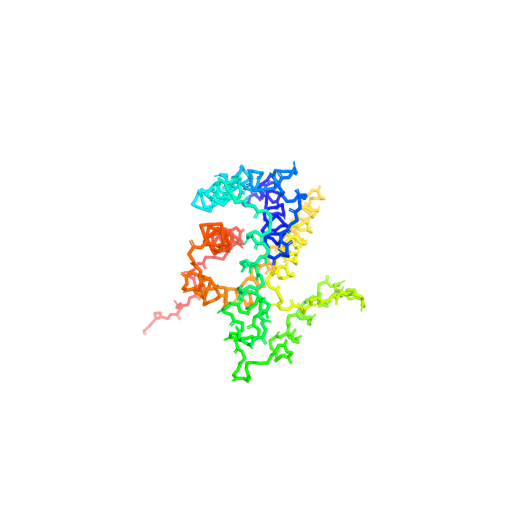 . GLN A 1 194 ? 8.433 3.587 0.424 1.00 98.75 194 GLN A C 1
ATOM 1513 O O . GLN A 1 194 ? 8.271 3.680 1.643 1.00 98.75 194 GLN A O 1
ATOM 1518 N N . CYS A 1 195 ? 7.614 4.163 -0.458 1.00 98.75 195 CYS A N 1
ATOM 1519 C CA . CYS A 1 195 ? 6.414 4.904 -0.086 1.00 98.75 195 CYS A CA 1
ATOM 1520 C C . CYS A 1 195 ? 5.458 4.008 0.703 1.00 98.75 195 CYS A C 1
ATOM 1522 O O . CYS A 1 195 ? 5.045 4.363 1.806 1.00 98.75 195 CYS A O 1
ATOM 1524 N N . THR A 1 196 ? 5.179 2.814 0.174 1.00 98.75 196 THR A N 1
ATOM 1525 C CA . THR A 1 196 ? 4.281 1.832 0.792 1.00 98.75 196 THR A CA 1
ATOM 1526 C C . THR A 1 196 ? 4.794 1.409 2.164 1.00 98.75 196 THR A C 1
ATOM 1528 O O . THR A 1 196 ? 4.075 1.534 3.151 1.00 98.75 196 THR A O 1
ATOM 1531 N N . ALA A 1 197 ? 6.053 0.972 2.261 1.00 98.62 197 ALA A N 1
ATOM 1532 C CA . ALA A 1 197 ? 6.639 0.535 3.527 1.00 98.62 197 ALA A CA 1
ATOM 1533 C C . ALA A 1 197 ? 6.630 1.645 4.590 1.00 98.62 197 ALA A C 1
ATOM 1535 O O . ALA A 1 197 ? 6.246 1.405 5.736 1.00 98.62 197 ALA A O 1
ATOM 1536 N N . THR A 1 198 ? 7.015 2.863 4.199 1.00 98.50 198 THR A N 1
ATOM 1537 C CA . THR A 1 198 ? 7.063 4.024 5.098 1.00 98.50 198 THR A CA 1
ATOM 1538 C C . THR A 1 198 ? 5.670 4.413 5.582 1.00 98.50 198 THR A C 1
ATOM 1540 O O . THR A 1 198 ? 5.469 4.604 6.782 1.00 98.50 198 THR A O 1
ATOM 1543 N N . TYR A 1 199 ? 4.697 4.498 4.670 1.00 98.44 199 TYR A N 1
ATOM 1544 C CA . TYR A 1 199 ? 3.331 4.871 5.020 1.00 98.44 199 TYR A CA 1
ATOM 1545 C C . TYR A 1 199 ? 2.672 3.824 5.919 1.00 98.44 199 TYR A C 1
ATOM 1547 O O . TYR A 1 199 ? 2.172 4.171 6.984 1.00 98.44 199 TYR A O 1
ATOM 1555 N N . VAL A 1 200 ? 2.722 2.543 5.539 1.00 98.38 200 VAL A N 1
ATOM 1556 C CA . VAL A 1 200 ? 2.067 1.456 6.283 1.00 98.38 200 VAL A CA 1
ATOM 1557 C C . VAL A 1 200 ? 2.610 1.351 7.713 1.00 98.38 200 VAL A C 1
ATOM 1559 O O . VAL A 1 200 ? 1.836 1.172 8.654 1.00 98.38 200 VAL A O 1
ATOM 1562 N N . ALA A 1 201 ? 3.925 1.501 7.901 1.00 97.50 201 ALA A N 1
ATOM 1563 C CA . ALA A 1 201 ? 4.527 1.515 9.233 1.00 97.50 201 ALA A CA 1
ATOM 1564 C C . ALA A 1 201 ? 4.085 2.740 10.054 1.00 97.50 201 ALA A C 1
ATOM 1566 O O . ALA A 1 201 ? 3.651 2.593 11.197 1.00 97.50 201 ALA A O 1
ATOM 1567 N N . GLY A 1 202 ? 4.138 3.940 9.464 1.00 96.31 202 GLY A N 1
ATOM 1568 C CA . GLY A 1 202 ? 3.726 5.170 10.145 1.00 96.31 202 GLY A CA 1
ATOM 1569 C C . GLY A 1 202 ? 2.241 5.183 10.515 1.00 96.31 202 GLY A C 1
ATOM 1570 O O . GLY A 1 202 ? 1.865 5.663 11.589 1.00 96.31 202 GLY A O 1
ATOM 1571 N N . ASP A 1 203 ? 1.399 4.612 9.657 1.00 96.31 203 ASP A N 1
ATOM 1572 C CA . ASP A 1 203 ? -0.035 4.510 9.884 1.00 96.31 203 ASP A CA 1
ATOM 1573 C C . ASP A 1 203 ? -0.381 3.524 11.008 1.00 96.31 203 ASP A C 1
ATOM 1575 O O . ASP A 1 203 ? -1.216 3.827 11.866 1.00 96.31 203 ASP A O 1
ATOM 1579 N N . ARG A 1 204 ? 0.340 2.396 11.093 1.00 96.50 204 ARG A N 1
ATOM 1580 C CA . ARG A 1 204 ? 0.245 1.477 12.236 1.00 96.50 204 ARG A CA 1
ATOM 1581 C C . ARG A 1 204 ? 0.520 2.202 13.553 1.00 96.50 204 ARG A C 1
ATOM 1583 O O . ARG A 1 204 ? -0.268 2.082 14.492 1.00 96.50 204 ARG A O 1
ATOM 1590 N N . ASP A 1 205 ? 1.605 2.971 13.617 1.00 94.75 205 ASP A N 1
ATOM 1591 C CA . ASP A 1 205 ? 1.993 3.709 14.825 1.00 94.75 205 ASP A CA 1
ATOM 1592 C C . ASP A 1 205 ? 0.980 4.814 15.166 1.00 94.75 205 ASP A C 1
ATOM 1594 O O . ASP A 1 205 ? 0.735 5.139 16.333 1.00 94.75 205 ASP A O 1
ATOM 1598 N N . TYR A 1 206 ? 0.384 5.444 14.151 1.00 92.75 206 TYR A N 1
ATOM 1599 C CA . TYR A 1 206 ? -0.707 6.398 14.335 1.00 92.75 206 TYR A CA 1
ATOM 1600 C C . TYR A 1 206 ? -1.954 5.734 14.937 1.00 92.75 206 TYR A C 1
ATOM 1602 O O . TYR A 1 206 ? -2.499 6.251 15.920 1.00 92.75 206 TYR A O 1
ATOM 1610 N N . LEU A 1 207 ? -2.385 4.594 14.391 1.00 92.88 207 LEU A N 1
ATOM 1611 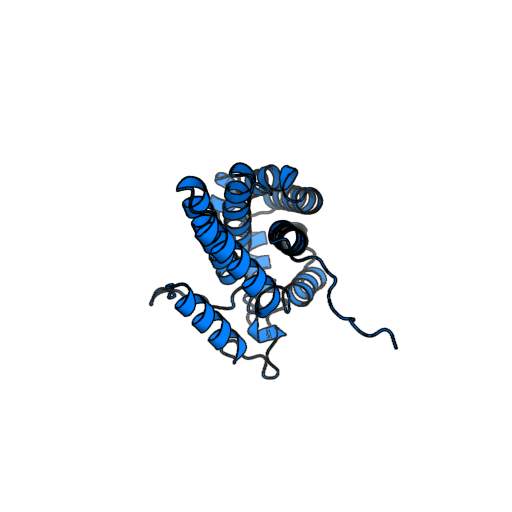C CA . LEU A 1 207 ? -3.530 3.834 14.892 1.00 92.88 207 LEU A CA 1
ATOM 1612 C C . LEU A 1 207 ? -3.309 3.367 16.331 1.00 92.88 207 LEU A C 1
ATOM 1614 O O . LEU A 1 207 ? -4.192 3.541 17.169 1.00 92.88 207 LEU A O 1
ATOM 1618 N N . GLU A 1 208 ? -2.129 2.835 16.646 1.00 92.00 208 GLU A N 1
ATOM 1619 C CA . GLU A 1 208 ? -1.779 2.360 17.989 1.00 92.00 208 GLU A CA 1
ATOM 1620 C C . GLU A 1 208 ? -1.873 3.486 19.030 1.00 92.00 208 GLU A C 1
ATOM 1622 O O . GLU A 1 208 ? -2.587 3.359 20.029 1.00 92.00 208 GLU A O 1
ATOM 1627 N N . ARG A 1 209 ? -1.268 4.647 18.739 1.00 89.38 209 ARG A N 1
ATOM 1628 C CA . ARG A 1 209 ? -1.368 5.844 19.593 1.00 89.38 209 ARG A CA 1
ATOM 1629 C C . ARG A 1 209 ? -2.807 6.329 19.740 1.00 89.38 209 ARG A C 1
ATOM 1631 O O . ARG A 1 209 ? -3.228 6.694 20.835 1.00 89.38 209 ARG A O 1
ATOM 1638 N N . SER A 1 210 ? -3.573 6.315 18.653 1.00 82.81 210 SER A N 1
ATOM 1639 C CA . SER A 1 210 ? -4.967 6.777 18.632 1.00 82.81 210 SER A CA 1
ATOM 1640 C C . SER A 1 210 ? -5.928 5.836 19.365 1.00 82.81 210 SER A C 1
ATOM 1642 O O . SER A 1 210 ? -6.983 6.283 19.811 1.00 82.81 210 SER A O 1
ATOM 1644 N N . SER A 1 211 ? -5.556 4.563 19.529 1.00 73.38 211 SER A N 1
ATOM 1645 C CA . SER A 1 211 ? -6.338 3.535 20.231 1.00 73.38 211 SER A CA 1
ATOM 1646 C C . SER A 1 211 ? -6.242 3.633 21.760 1.00 73.38 211 SER A C 1
ATOM 1648 O O . SER A 1 211 ? -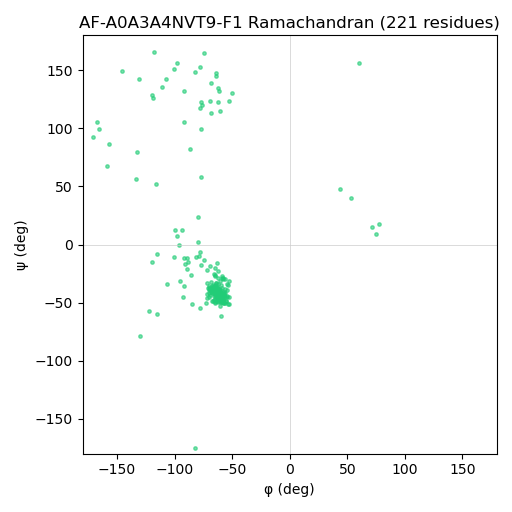6.977 2.947 22.464 1.00 73.38 211 SER A O 1
ATOM 1650 N N . GLY A 1 212 ? -5.341 4.467 22.296 1.00 54.72 212 GLY A N 1
ATOM 1651 C CA . GLY A 1 212 ? -5.136 4.608 23.742 1.00 54.72 212 GLY A CA 1
ATOM 1652 C C . GLY A 1 212 ? -4.463 3.403 24.410 1.00 54.72 212 GLY A C 1
ATOM 1653 O O . GLY A 1 212 ? -4.491 3.300 25.637 1.00 54.72 212 GLY A O 1
ATOM 1654 N N . VAL A 1 213 ? -3.848 2.499 23.639 1.00 43.84 213 VAL A N 1
ATOM 1655 C CA . VAL A 1 213 ? -3.012 1.429 24.195 1.00 43.84 213 VAL A CA 1
ATOM 1656 C C . VAL A 1 213 ? -1.671 2.048 24.581 1.00 43.84 213 VAL A C 1
ATOM 1658 O O . VAL A 1 213 ? -0.816 2.301 23.738 1.00 43.84 213 VAL A O 1
ATOM 1661 N N . SER A 1 214 ? -1.507 2.347 25.869 1.00 34.31 214 SER A N 1
ATOM 1662 C CA . SER A 1 214 ? -0.196 2.663 26.437 1.00 34.31 214 SER A CA 1
ATOM 1663 C C . SER A 1 214 ? 0.704 1.430 26.293 1.00 34.31 214 SER A C 1
ATOM 1665 O O . SER A 1 214 ? 0.255 0.334 26.645 1.00 34.31 214 SER A O 1
ATOM 1667 N N . PRO A 1 215 ? 1.966 1.557 25.853 1.00 38.06 215 PRO A N 1
ATOM 1668 C CA . PRO A 1 215 ? 2.917 0.459 25.904 1.00 38.06 215 PRO A CA 1
ATOM 1669 C C . 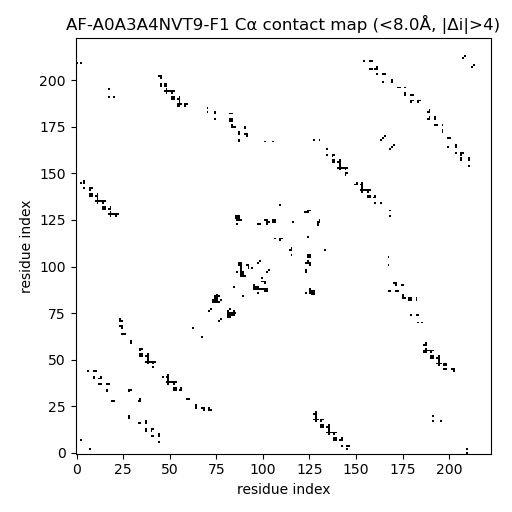PRO A 1 215 ? 3.426 0.289 27.344 1.00 38.06 215 PRO A C 1
ATOM 1671 O O . PRO A 1 215 ? 4.615 0.438 27.580 1.00 38.06 215 PRO A O 1
ATOM 1674 N N . ASP A 1 216 ? 2.546 0.047 28.324 1.00 45.44 216 ASP A N 1
ATOM 1675 C CA . ASP A 1 216 ? 2.967 -0.448 29.641 1.00 45.44 216 ASP A CA 1
ATOM 1676 C C . ASP A 1 216 ? 1.796 -0.947 30.509 1.00 45.44 216 ASP A C 1
ATOM 1678 O O . ASP A 1 216 ? 1.059 -0.145 31.074 1.00 45.44 216 ASP A O 1
ATOM 1682 N N . THR A 1 217 ? 1.650 -2.269 30.647 1.00 39.28 217 THR A N 1
ATOM 1683 C CA . THR A 1 217 ? 1.207 -2.934 31.892 1.00 39.28 217 THR A CA 1
ATOM 1684 C C . THR A 1 217 ? 1.651 -4.400 31.859 1.00 39.28 217 THR A C 1
ATOM 1686 O O . THR A 1 217 ? 0.835 -5.317 31.766 1.00 39.28 217 THR A O 1
ATOM 1689 N N . ALA A 1 218 ? 2.958 -4.640 31.919 1.00 37.28 218 ALA A N 1
ATOM 1690 C CA . ALA A 1 218 ? 3.497 -5.965 32.218 1.00 37.28 218 ALA A CA 1
ATOM 1691 C C . ALA A 1 218 ? 4.603 -5.874 33.273 1.00 37.28 218 ALA A C 1
ATOM 1693 O O . ALA A 1 218 ? 5.710 -6.338 33.038 1.00 37.28 218 ALA A O 1
ATOM 1694 N N . ASN A 1 219 ? 4.298 -5.294 34.442 1.00 32.44 219 ASN A N 1
ATOM 1695 C CA . ASN A 1 219 ? 4.797 -5.851 35.703 1.00 32.44 219 ASN A CA 1
ATOM 1696 C C . ASN A 1 219 ? 4.073 -5.285 36.941 1.00 32.44 219 ASN A C 1
ATOM 1698 O O . ASN A 1 219 ? 4.433 -4.219 37.440 1.00 32.44 219 ASN A O 1
ATOM 1702 N N . PRO A 1 220 ? 3.096 -5.994 37.522 1.00 42.06 220 PRO A N 1
ATOM 1703 C CA . PRO A 1 220 ? 2.880 -5.932 38.951 1.00 42.06 220 PRO A CA 1
ATOM 1704 C C . PRO A 1 220 ? 3.707 -7.056 39.568 1.00 42.06 220 PRO A C 1
ATOM 1706 O O . PRO A 1 220 ? 3.308 -8.194 39.421 1.00 42.06 220 PRO A O 1
ATOM 1709 N N . HIS A 1 221 ? 4.832 -6.763 40.220 1.00 38.53 221 HIS A N 1
ATOM 1710 C CA . HIS A 1 221 ? 5.276 -7.477 41.426 1.00 38.53 221 HIS A CA 1
ATOM 1711 C C . HIS A 1 221 ? 6.481 -6.755 42.039 1.00 38.53 221 HIS A C 1
ATOM 1713 O O . HIS A 1 221 ? 7.639 -7.010 41.723 1.00 38.53 221 HIS A O 1
ATOM 1719 N N . THR A 1 222 ? 6.176 -5.852 42.967 1.00 45.94 222 THR A N 1
ATOM 1720 C CA . THR A 1 222 ? 6.972 -5.663 44.176 1.00 45.94 222 THR A CA 1
ATOM 1721 C C . THR A 1 222 ? 6.632 -6.781 45.158 1.00 45.94 222 THR A C 1
ATOM 1723 O O . THR A 1 222 ? 5.487 -6.886 45.603 1.00 45.94 222 THR A O 1
ATOM 1726 N N . SER A 1 223 ? 7.622 -7.603 45.500 1.00 47.03 223 SER A N 1
ATOM 1727 C CA . SER A 1 223 ? 7.932 -8.104 46.853 1.00 47.03 223 SER A CA 1
ATOM 1728 C C . SER A 1 223 ? 9.267 -8.835 46.812 1.00 47.03 223 SER A C 1
ATOM 1730 O O . SER A 1 223 ? 9.420 -9.701 45.925 1.00 47.03 223 SER A O 1
#

pLDDT: mean 88.51, std 15.01, range [32.44, 98.75]

Sequence (223 aa):
MTQDPSRVVLREDAYRLLAACFYPPSQELFEERCLPALADLLEDLAPDAARHARDAAHAGEQASLESLAVEHAHLFIGPFHLVAPPYGSMYLDNAKTVMGESTGKVSAFYGSCGLHLADDFHEMPDHIAVELEFLSYLAHRQRESVAAGDLGEANRFAGLQLSFLNRFLLPWLPPFTRSILEGTESPFYRAIAQCTATYVAGDRDYLERSSGVSPDTANPHTS

Radius of gyration: 18.09 Å; Cα contacts (8 Å, |Δi|>4): 289; chains: 1; bounding box: 40×40×69 Å

Nearest PDB structures (foldseek):
  3efp-assembly1_A  TM=7.321E-01  e=2.578E-07  Escherichia coli K-12
  1s9u-assembly1_A  TM=7.370E-01  e=1.065E-06  Salmonella enterica subsp. enterica serovar Typhimurium str. LT2
  2yjm-assembly1_A  TM=7.221E-01  e=5.504E-04  Archaeoglobus fulgidus
  2y6y-assembly1_A  TM=7.371E-01  e=1.335E-03  Archaeoglobus fulgidus
  1x91-assembly1_A  TM=3.485E-01  e=6.329E+00  Arabidopsis thaliana

Secondary structure (DSSP, 8-state):
----HHHHHHHHHHHHHHHHTTSPP-HHHHHTTHHHHHHHHHHHH-HHHHHHHHHHHHHHHHS-HHHHHHHHHHHHT-SS--SS-SBTHHHH-TT--TT-HHHHHHHHHHHHTT----TT--S-TTBHHHHHHHHHHHHHHHHHHHHTT-HHHHHHHHHHHHHHIIIIITTTHHHHHHHHHHH---HHHHHHHHHHHHHHHHHHHHHHHHTT--S--------

Mean predicted aligned error: 6.26 Å

Solvent-accessible surface area (backbone atoms only — not comparable to full-atom values): 12000 Å² total; per-residue (Å²): 133,83,79,57,70,67,61,36,53,43,49,16,53,44,28,41,50,55,18,59,70,69,47,80,72,55,70,61,54,59,76,70,38,43,37,56,50,39,15,63,49,20,52,83,74,34,51,75,19,15,52,24,25,44,48,19,35,54,37,48,75,75,47,52,68,67,61,50,37,53,51,46,39,50,33,54,58,39,97,82,69,50,50,27,56,54,36,41,14,58,69,70,34,95,80,52,38,85,82,28,74,54,24,54,51,45,44,51,52,37,46,75,72,78,41,75,82,58,96,84,57,90,71,57,60,35,23,56,36,50,50,28,38,51,48,13,50,36,31,44,54,19,39,54,23,50,77,70,66,36,60,67,56,18,50,51,29,49,50,48,45,49,51,43,41,66,71,58,49,58,77,30,47,61,64,42,37,48,28,43,56,76,61,49,85,52,59,31,63,41,18,49,37,50,18,50,55,46,37,56,54,52,49,48,57,49,46,45,62,70,69,67,64,69,97,75,88,87,78,93,76,93,129